Protein AF-A0A925WR78-F1 (afdb_monomer)

Secondary structure (DSSP, 8-state):
--PPPPP----------------------------------------PPPTT-SSPPP---S-GGGTTTT-HHHHHHHHT-BTTB--EEEEEEEESTTTTSTHHHHHHHHHHHH-TTSEEEEEE---TT--HHHHTTTHHHHTTTT--SEEEEE--S-HHHHHHHHHHHHHH---EEEEEPPP-SSPPPSS--TTS-HHHHHHHHIIIIIHHHHHHHHT-EEE-HHHHHHHHHHHHT--GGGGBSSSSSB-HHHHHHHHHHHHTTS---TTS-STTTTTT-----SSSS-SSSEEETTEEE----SS----PPPTTPPP------BTTB-GGGSTTSS----SS--TT---

Foldseek 3Di:
DDDDDDDDAAEDDDDDDDDDDDDDDDDDDDDDDDDDDDDDDPDPPDPDDDPDDPADAFDDDPDLPLAQFQQQVQLVLQVPFDPQHAREFEEEEEEEPQSLDCLLVLLVVVSCVVRVRHNYHYDYQHYYPQALVRSLVQCQFPPLVSQGQEYEDDGHDDLVSVLVSLVCCLVRHLHAYEYEQAADLAPDDPDDDPVDDCVRCVSVCVRPPRSVVSCVVSRHRYQDLHVSRNSSCVVVVHGSCVQADPSGHGDPNVSVSSSSSVSRNSHHDPPDDCVNRPVSDDDFDEDPPGPAWYDDDPDIDGDDDHHYDDDDDRGPDDDDDDQDDDVNHHLVVDDPNDHRHPPDRDPSGDD

Sequence (351 aa):
MSRLPGLFAAAVFGAAAIPLCAVLGPRGEAHAQNQNGSKPEPAPTIILAAPGTTYPEPGPPADPDALGRGVQRTMTLLATSSPKQHNKVRILFYGQSITEQDWSKQVAEDLRRRFPHADLEIENRAIGGFASQLLIRPAEHDLYPFYPDLVIFHVYGADNPYETIIRNIRSRTTSEVLIQKDHATQWPPETVDRTQDRGKWWDDYMNHVFLPATAKKYRCGLDDVRTGWVSYLKTNRYEPKQLLKDGVHLNDHGNFLMARLVSRYLVYRPGLPKTDWQELTRVTDVGKGGKEAAWKGSRLEMPFQGNRVDLILASGTAAKRVQVLIDGRKPGDLEGAYRITRPTPNPWAGP

pLDDT: mean 82.47, std 23.99, range [21.94, 98.88]

Mean predicted aligned error: 10.61 Å

Structure (mmCIF, N/CA/C/O backbone):
data_AF-A0A925WR78-F1
#
_entry.id   AF-A0A925WR78-F1
#
loop_
_atom_site.group_PDB
_atom_site.id
_atom_site.type_symbol
_atom_site.label_atom_id
_atom_site.label_alt_id
_atom_site.label_comp_id
_atom_site.label_asym_id
_atom_site.label_entity_id
_atom_site.label_seq_id
_atom_site.pdbx_PDB_ins_code
_atom_site.Cartn_x
_atom_site.Cartn_y
_atom_site.Cartn_z
_atom_site.occupancy
_atom_site.B_iso_or_equiv
_atom_site.auth_seq_id
_atom_site.auth_comp_id
_atom_site.auth_asym_id
_atom_site.auth_atom_id
_atom_site.pdbx_PDB_model_num
ATOM 1 N N . MET A 1 1 ? 9.123 30.876 22.741 1.00 35.06 1 MET A N 1
ATOM 2 C CA . MET A 1 1 ? 7.781 31.355 22.344 1.00 35.06 1 MET A CA 1
ATOM 3 C C . MET A 1 1 ? 7.484 30.876 20.932 1.00 35.06 1 MET A C 1
ATOM 5 O O . MET A 1 1 ? 8.118 31.360 20.009 1.00 35.06 1 MET A O 1
ATOM 9 N N . SER A 1 2 ? 6.598 29.885 20.807 1.00 26.52 2 SER A N 1
ATOM 10 C CA . SER A 1 2 ? 5.694 29.582 19.674 1.00 26.52 2 SER A CA 1
ATOM 11 C C . SER A 1 2 ? 5.233 28.128 19.842 1.00 26.52 2 SER A C 1
ATOM 13 O O . SER A 1 2 ? 5.943 27.178 19.532 1.00 26.52 2 SER A O 1
ATOM 15 N N . ARG A 1 3 ? 4.065 27.962 20.475 1.00 26.44 3 ARG A N 1
ATOM 16 C CA . ARG A 1 3 ? 3.358 26.681 20.597 1.00 26.44 3 ARG A CA 1
ATOM 17 C C . ARG A 1 3 ? 2.606 26.445 19.284 1.00 26.44 3 ARG A C 1
ATOM 19 O O . ARG A 1 3 ? 1.869 27.331 18.863 1.00 26.44 3 ARG A O 1
ATOM 26 N N . LEU A 1 4 ? 2.773 25.277 18.670 1.00 27.27 4 LEU A N 1
ATOM 27 C CA . LEU A 1 4 ? 1.902 24.796 17.591 1.00 27.27 4 LEU A CA 1
ATOM 28 C C . LEU A 1 4 ? 0.737 23.991 18.205 1.00 27.27 4 LEU A C 1
ATOM 30 O O . LEU A 1 4 ? 0.967 23.265 19.176 1.00 27.27 4 LEU A O 1
ATOM 34 N N . PRO A 1 5 ? -0.503 24.136 17.702 1.00 29.27 5 PRO A N 1
ATOM 35 C CA . PRO A 1 5 ? -1.687 23.516 18.289 1.00 29.27 5 PRO A CA 1
ATOM 36 C C . PRO A 1 5 ? -1.810 22.032 17.907 1.00 29.27 5 PRO A C 1
ATOM 38 O O . PRO A 1 5 ? -1.357 21.601 16.848 1.00 29.27 5 PRO A O 1
ATOM 41 N N . GLY A 1 6 ? -2.402 21.259 18.822 1.00 26.44 6 GLY A N 1
ATOM 42 C CA . GLY A 1 6 ? -2.531 19.804 18.759 1.00 26.44 6 GLY A CA 1
ATOM 43 C C . GLY A 1 6 ? -3.453 19.286 17.653 1.00 26.44 6 GLY A C 1
ATOM 44 O O . GLY A 1 6 ? -4.408 19.945 17.250 1.00 26.44 6 GLY A O 1
ATOM 45 N N . LEU A 1 7 ? -3.141 18.076 17.182 1.00 28.08 7 LEU A N 1
ATOM 46 C CA . LEU A 1 7 ? -3.974 17.286 16.277 1.00 28.08 7 LEU A CA 1
ATOM 47 C C . LEU A 1 7 ? -5.131 16.630 17.052 1.00 28.08 7 LEU A C 1
ATOM 49 O O . LEU A 1 7 ? -4.910 16.046 18.113 1.00 28.08 7 LEU A O 1
ATOM 53 N N . PHE A 1 8 ? -6.339 16.703 16.489 1.00 34.56 8 PHE A N 1
ATOM 54 C CA . PHE A 1 8 ? -7.594 16.201 17.060 1.00 34.56 8 PHE A CA 1
ATOM 55 C C . PHE A 1 8 ? -8.109 14.936 16.350 1.00 34.56 8 PHE A C 1
ATOM 57 O O . PHE A 1 8 ? -7.697 14.605 15.237 1.00 34.56 8 PHE A O 1
ATOM 64 N N . ALA A 1 9 ? -8.986 14.212 17.050 1.00 33.19 9 ALA A N 1
ATOM 65 C CA . ALA A 1 9 ? -9.348 12.820 16.812 1.00 33.19 9 ALA A CA 1
ATOM 66 C C . ALA A 1 9 ? -10.548 12.583 15.866 1.00 33.19 9 ALA A C 1
ATOM 68 O O . ALA A 1 9 ? -11.468 13.391 15.836 1.00 33.19 9 ALA A O 1
ATOM 69 N N . ALA A 1 10 ? -10.601 11.418 15.197 1.00 32.72 10 ALA A N 1
ATOM 70 C CA . ALA A 1 10 ? -11.755 10.906 14.442 1.00 32.72 10 ALA A CA 1
ATOM 71 C C . ALA A 1 10 ? -12.273 9.559 15.015 1.00 32.72 10 ALA A C 1
ATOM 73 O O . ALA A 1 10 ? -11.570 8.857 15.737 1.00 32.72 10 ALA A O 1
ATOM 74 N N . ALA A 1 11 ? -13.523 9.183 14.722 1.00 28.16 11 ALA A N 1
ATOM 75 C CA . ALA A 1 11 ? -14.111 7.876 15.051 1.00 28.16 11 ALA A CA 1
ATOM 76 C C . ALA A 1 11 ? -15.060 7.441 13.917 1.00 28.16 11 ALA A C 1
ATOM 78 O O . ALA A 1 11 ? -15.798 8.268 13.387 1.00 28.16 11 ALA A O 1
ATOM 79 N N . VAL A 1 12 ? -15.045 6.159 13.528 1.00 29.94 12 VAL A N 1
ATOM 80 C CA . VAL A 1 12 ? -15.827 5.611 12.398 1.00 29.94 12 VAL A CA 1
ATOM 81 C C . VAL A 1 12 ? -16.668 4.423 12.874 1.00 29.94 12 VAL A C 1
ATOM 83 O O . VAL A 1 12 ? -16.123 3.490 13.453 1.00 29.94 12 VAL A O 1
ATOM 86 N N . PHE A 1 13 ? -17.969 4.407 12.560 1.00 30.25 13 PHE A N 1
ATOM 87 C CA . PHE A 1 13 ? -18.859 3.250 12.745 1.00 30.25 13 PHE A CA 1
ATOM 88 C C . PHE A 1 13 ? -19.445 2.790 11.404 1.00 30.25 13 PHE A C 1
ATOM 90 O O . PHE A 1 13 ? -19.856 3.612 10.588 1.00 30.25 13 PHE A O 1
ATOM 97 N N . GLY A 1 14 ? -19.522 1.472 11.209 1.00 24.64 14 GLY A N 1
ATOM 98 C CA . GLY A 1 14 ? -20.310 0.819 10.164 1.00 24.64 14 GLY A CA 1
ATOM 99 C C . GLY A 1 14 ? -21.036 -0.375 10.778 1.00 24.64 14 GLY A C 1
ATOM 100 O O . GLY A 1 14 ? -20.393 -1.229 11.384 1.00 24.64 14 GLY A O 1
ATOM 101 N N . ALA A 1 15 ? -22.364 -0.396 10.674 1.00 23.84 15 ALA A N 1
ATOM 102 C CA . ALA A 1 15 ? -23.218 -1.492 11.115 1.00 23.84 15 ALA A CA 1
ATOM 103 C C . ALA A 1 15 ? -23.813 -2.172 9.877 1.00 23.84 15 ALA A C 1
ATOM 105 O O . ALA A 1 15 ? -24.426 -1.497 9.053 1.00 23.84 15 ALA A O 1
ATOM 106 N N . ALA A 1 16 ? -23.661 -3.490 9.767 1.00 25.97 16 ALA A N 1
ATOM 107 C CA . ALA A 1 16 ? -24.397 -4.309 8.813 1.00 25.97 16 ALA A CA 1
ATOM 108 C C . ALA A 1 16 ? -25.060 -5.464 9.573 1.00 25.97 16 ALA A C 1
ATOM 110 O O . ALA A 1 16 ? -24.412 -6.172 10.342 1.00 25.97 16 ALA A O 1
ATOM 111 N N . ALA A 1 17 ? -26.372 -5.594 9.394 1.00 21.94 17 ALA A N 1
ATOM 112 C CA . ALA A 1 17 ? -27.186 -6.680 9.917 1.00 21.94 17 ALA A CA 1
ATOM 113 C C . ALA A 1 17 ? -27.198 -7.844 8.912 1.00 21.94 17 ALA A C 1
ATOM 115 O O . ALA A 1 17 ? -27.314 -7.609 7.712 1.00 21.94 17 ALA A O 1
ATOM 116 N N . ILE A 1 18 ? -27.121 -9.085 9.398 1.00 24.42 18 ILE A N 1
ATOM 117 C CA . ILE A 1 18 ? -27.295 -10.307 8.596 1.00 24.42 18 ILE A CA 1
ATOM 118 C C . ILE A 1 18 ? -28.415 -11.144 9.239 1.00 24.42 18 ILE A C 1
ATOM 120 O O . ILE A 1 18 ? -28.391 -11.320 10.461 1.00 24.42 18 ILE A O 1
ATOM 124 N N . PRO A 1 19 ? -29.395 -11.661 8.470 1.00 25.19 19 PRO A N 1
ATOM 125 C CA . PRO A 1 19 ? -30.422 -12.550 8.993 1.00 25.19 19 PRO A CA 1
ATOM 126 C C . PRO A 1 19 ? -29.907 -13.994 9.100 1.00 25.19 19 PRO A C 1
ATOM 128 O O . PRO A 1 19 ? -29.165 -14.491 8.255 1.00 25.19 19 PRO A O 1
ATOM 131 N N . LEU A 1 20 ? -30.328 -14.659 10.174 1.00 22.61 20 LEU A N 1
ATOM 132 C CA . LEU A 1 20 ? -29.986 -16.028 10.544 1.00 22.61 20 LEU A CA 1
ATOM 133 C C . LEU A 1 20 ? -30.849 -17.026 9.749 1.00 22.61 20 LEU A C 1
ATOM 135 O O . LEU A 1 20 ? -32.074 -16.931 9.789 1.00 22.61 20 LEU A O 1
ATOM 139 N N . CYS A 1 21 ? -30.235 -18.020 9.104 1.00 22.81 21 CYS A N 1
ATOM 140 C CA . CYS A 1 21 ? -30.924 -19.226 8.638 1.00 22.81 21 CYS A CA 1
ATOM 141 C C . CYS A 1 21 ? -30.181 -20.441 9.207 1.00 22.81 21 CYS A C 1
ATOM 143 O O . CYS A 1 21 ? -29.007 -20.654 8.912 1.00 22.81 21 CYS A O 1
ATOM 145 N N . ALA A 1 22 ? -30.845 -21.181 10.094 1.00 23.47 22 ALA A N 1
ATOM 146 C CA . ALA A 1 22 ? -30.300 -22.342 10.787 1.00 23.47 22 ALA A CA 1
ATOM 147 C C . ALA A 1 22 ? -30.681 -23.635 10.055 1.00 23.47 22 ALA A C 1
ATOM 149 O O . ALA A 1 22 ? -31.842 -23.818 9.696 1.00 23.47 22 ALA A O 1
ATOM 150 N N . VAL A 1 23 ? -29.730 -24.563 9.920 1.00 25.48 23 VAL A N 1
ATOM 151 C CA . VAL A 1 23 ? -30.005 -25.979 9.641 1.00 25.48 23 VAL A CA 1
ATOM 152 C C . VAL A 1 23 ? -29.189 -26.822 10.620 1.00 25.48 23 VAL A C 1
ATOM 154 O O . VAL A 1 23 ? -27.973 -26.679 10.727 1.00 25.48 23 VAL A O 1
ATOM 157 N N . LEU A 1 24 ? -29.901 -27.658 11.376 1.00 25.59 24 LEU A N 1
ATOM 158 C CA . LEU A 1 24 ? -29.391 -28.609 12.361 1.00 25.59 24 LEU A CA 1
ATOM 159 C C . LEU A 1 24 ? -29.023 -29.939 11.684 1.00 25.59 24 LEU A C 1
ATOM 161 O O . LEU A 1 24 ? -29.758 -30.418 10.825 1.00 25.59 24 LEU A O 1
ATOM 165 N N . GLY A 1 25 ? -27.942 -30.573 12.143 1.00 23.36 25 GLY A N 1
ATOM 166 C CA . GLY A 1 25 ? -27.572 -31.961 11.839 1.00 23.36 25 GLY A CA 1
ATOM 167 C C . GLY A 1 25 ? -26.571 -32.500 12.879 1.00 23.36 25 GLY A C 1
ATOM 168 O O . GLY A 1 25 ? -25.852 -31.695 13.468 1.00 23.36 25 GLY A O 1
ATOM 169 N N . PRO A 1 26 ? -26.576 -33.809 13.203 1.00 29.06 26 PRO A N 1
ATOM 170 C CA . PRO A 1 26 ? -26.421 -34.269 14.584 1.00 29.06 26 PRO A CA 1
ATOM 171 C C . PRO A 1 26 ? -25.000 -34.662 15.022 1.00 29.06 26 PRO A C 1
ATOM 173 O O . PRO A 1 26 ? -24.078 -34.840 14.231 1.00 29.06 26 PRO A O 1
ATOM 176 N N . ARG A 1 27 ? -24.894 -34.800 16.350 1.00 28.23 27 ARG A N 1
ATOM 177 C CA . ARG A 1 27 ? -23.747 -35.197 17.179 1.00 28.23 27 ARG A CA 1
ATOM 178 C C . ARG A 1 27 ? -23.237 -36.614 16.882 1.00 28.23 27 ARG A C 1
ATOM 180 O O . ARG A 1 27 ? -24.036 -37.526 16.701 1.00 28.23 27 ARG A O 1
ATOM 187 N N . GLY A 1 28 ? -21.922 -36.792 17.009 1.00 27.14 28 GLY A N 1
ATOM 188 C CA . GLY A 1 28 ? -21.257 -38.077 17.237 1.00 27.14 28 GLY A CA 1
ATOM 189 C C . GLY A 1 28 ? -20.131 -37.908 18.264 1.00 27.14 28 GLY A C 1
ATOM 190 O O . GLY A 1 28 ? -19.290 -37.022 18.120 1.00 27.14 28 GLY A O 1
ATOM 191 N N . GLU A 1 29 ? -20.179 -38.706 19.328 1.00 28.02 29 GLU A N 1
ATOM 192 C CA . GLU A 1 29 ? -19.266 -38.735 20.480 1.00 28.02 29 GLU A CA 1
ATOM 193 C C . GLU A 1 29 ? -17.916 -39.401 20.134 1.00 28.02 29 GLU A C 1
ATOM 195 O O . GLU A 1 29 ? -17.858 -40.356 19.369 1.00 28.02 29 GLU A O 1
ATOM 200 N N . ALA A 1 30 ? -16.810 -38.769 20.539 1.00 28.81 30 ALA A N 1
ATOM 201 C CA . ALA A 1 30 ? -15.819 -39.204 21.539 1.00 28.81 30 ALA A CA 1
ATOM 202 C C . ALA A 1 30 ? -14.964 -40.453 21.228 1.00 28.81 30 ALA A C 1
ATOM 204 O O . ALA A 1 30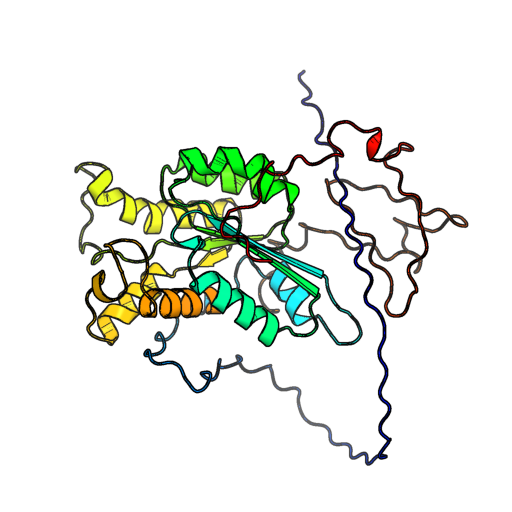 ? -15.456 -41.570 21.198 1.00 28.81 30 ALA A O 1
ATOM 205 N N . HIS A 1 31 ? -13.638 -40.261 21.193 1.00 28.28 31 HIS A N 1
ATOM 206 C CA . HIS A 1 31 ? -12.689 -41.097 21.939 1.00 28.28 31 HIS A CA 1
ATOM 207 C C . HIS A 1 31 ? -11.349 -40.368 22.122 1.00 28.28 31 HIS A C 1
ATOM 209 O O . HIS A 1 31 ? -10.760 -39.847 21.178 1.00 28.28 31 HIS A O 1
ATOM 215 N N . ALA A 1 32 ? -10.893 -40.313 23.372 1.00 30.83 32 ALA A N 1
ATOM 216 C CA . ALA A 1 32 ? -9.611 -39.764 23.786 1.00 30.83 32 ALA A CA 1
ATOM 217 C C . ALA A 1 32 ? -8.506 -40.821 23.681 1.00 30.83 32 ALA A C 1
ATOM 219 O O . ALA A 1 32 ? -8.731 -41.962 24.076 1.00 30.83 32 ALA A O 1
ATOM 220 N N . GLN A 1 33 ? -7.301 -40.413 23.276 1.00 29.64 33 GLN A N 1
ATOM 221 C CA . GLN A 1 33 ? -6.049 -41.034 23.707 1.00 29.64 33 GLN A CA 1
ATOM 222 C C . GLN A 1 33 ? -4.925 -39.989 23.754 1.00 29.64 33 GLN A C 1
ATOM 224 O O . GLN A 1 33 ? -4.838 -39.080 22.934 1.00 29.64 33 GLN A O 1
ATOM 229 N N . ASN A 1 34 ? -4.118 -40.119 24.799 1.00 30.98 34 ASN A N 1
ATOM 230 C CA . ASN A 1 34 ? -3.122 -39.193 25.318 1.00 30.98 34 ASN A CA 1
ATOM 231 C C . ASN A 1 34 ? -1.725 -39.727 24.976 1.00 30.98 34 ASN A C 1
ATOM 233 O O . ASN A 1 34 ? -1.465 -40.862 25.363 1.00 30.98 34 ASN A O 1
ATOM 237 N N . GLN A 1 35 ? -0.838 -38.948 24.338 1.00 31.23 35 GLN A N 1
ATOM 238 C CA . GLN A 1 35 ? 0.619 -39.168 24.397 1.00 31.23 35 GLN A CA 1
ATOM 239 C C . GLN A 1 35 ? 1.411 -37.851 24.298 1.00 31.23 35 GLN A C 1
ATOM 241 O O . GLN A 1 35 ? 1.200 -37.028 23.410 1.00 31.23 35 GLN A O 1
ATOM 246 N N . ASN A 1 36 ? 2.338 -37.698 25.247 1.00 32.78 36 ASN A N 1
ATOM 247 C CA . ASN A 1 36 ? 3.402 -36.698 25.317 1.00 32.78 36 ASN A CA 1
ATOM 248 C C . ASN A 1 36 ? 4.373 -36.816 24.132 1.00 32.78 36 ASN A C 1
ATOM 250 O O . ASN A 1 36 ? 4.819 -37.913 23.810 1.00 32.78 36 ASN A O 1
ATOM 254 N N . GLY A 1 37 ? 4.814 -35.679 23.591 1.00 29.39 37 GLY A N 1
ATOM 255 C CA . GLY A 1 37 ? 5.959 -35.607 22.684 1.00 29.39 37 GLY A CA 1
ATOM 256 C C . GLY A 1 37 ? 6.165 -34.186 22.164 1.00 29.39 37 GLY A C 1
ATOM 257 O O . GLY A 1 37 ? 5.259 -33.622 21.567 1.00 29.39 37 GLY A O 1
ATOM 258 N N . SER A 1 38 ? 7.329 -33.606 22.469 1.00 31.84 38 SER A N 1
ATOM 259 C CA . SER A 1 38 ? 7.945 -32.388 21.906 1.00 31.84 38 SER A CA 1
ATOM 260 C C . SER A 1 38 ? 7.119 -31.558 20.907 1.00 31.84 38 SER A C 1
ATOM 262 O O . SER A 1 38 ? 6.858 -31.995 19.789 1.00 31.84 38 SER A O 1
ATOM 264 N N . LYS A 1 39 ? 6.820 -30.306 21.277 1.00 33.09 39 LYS A N 1
ATOM 265 C CA . LYS A 1 39 ? 6.273 -29.273 20.382 1.00 33.09 39 LYS A CA 1
ATOM 266 C C . LYS A 1 39 ? 7.214 -29.097 19.172 1.00 33.09 39 LYS A C 1
ATOM 268 O O . LYS A 1 39 ? 8.337 -28.640 19.387 1.00 33.09 39 LYS A O 1
ATOM 273 N N . PRO A 1 40 ? 6.808 -29.425 17.935 1.00 34.50 40 PRO A N 1
ATOM 274 C CA . PRO A 1 40 ? 7.597 -29.058 16.774 1.00 34.50 40 PRO A CA 1
ATOM 275 C C . PRO A 1 40 ? 7.448 -27.549 16.555 1.00 34.50 40 PRO A C 1
ATOM 277 O O . PRO A 1 40 ? 6.342 -27.005 16.634 1.00 34.50 40 PRO A O 1
ATOM 280 N N . GLU A 1 41 ? 8.565 -26.862 16.312 1.00 35.41 41 GLU A N 1
ATOM 281 C CA . GLU A 1 41 ? 8.545 -25.536 15.692 1.00 35.41 41 GLU A CA 1
ATOM 282 C C . GLU A 1 41 ? 7.658 -25.590 14.439 1.00 35.41 41 GLU A C 1
ATOM 284 O O . GLU A 1 41 ? 7.736 -26.566 13.685 1.00 35.41 41 GLU A O 1
ATOM 289 N N . PRO A 1 42 ? 6.795 -24.588 14.193 1.00 34.44 42 PRO A N 1
ATOM 290 C CA . PRO A 1 42 ? 6.020 -24.570 12.969 1.00 34.44 42 PRO A CA 1
ATOM 291 C C . PRO A 1 42 ? 6.992 -24.430 11.796 1.00 34.44 42 PRO A C 1
ATOM 293 O O . PRO A 1 42 ? 7.616 -23.385 11.607 1.00 34.44 42 PRO A O 1
ATOM 296 N N . ALA A 1 43 ? 7.122 -25.509 11.023 1.00 31.95 43 ALA A N 1
ATOM 297 C CA . ALA A 1 43 ? 7.807 -25.499 9.744 1.00 31.95 43 ALA A CA 1
ATOM 298 C C . ALA A 1 43 ? 7.258 -24.348 8.881 1.00 31.95 43 ALA A C 1
ATOM 300 O O . ALA A 1 43 ? 6.059 -24.050 8.957 1.00 31.95 43 ALA A O 1
ATOM 301 N N . PRO A 1 44 ? 8.098 -23.691 8.060 1.00 33.00 44 PRO A N 1
ATOM 302 C CA . PRO A 1 44 ? 7.617 -22.669 7.147 1.00 33.00 44 PRO A CA 1
ATOM 303 C C . PRO A 1 44 ? 6.515 -23.276 6.280 1.00 33.00 44 PRO A C 1
ATOM 305 O O . PRO A 1 44 ? 6.725 -24.293 5.620 1.00 33.00 44 PRO A O 1
ATOM 308 N N . THR A 1 45 ? 5.329 -22.668 6.311 1.00 35.25 45 THR A N 1
ATOM 309 C CA . THR A 1 45 ? 4.215 -23.040 5.442 1.00 35.25 45 THR A CA 1
ATOM 310 C C . THR A 1 45 ? 4.679 -22.913 3.995 1.00 35.25 45 THR A C 1
ATOM 312 O O . THR A 1 45 ? 4.729 -21.816 3.439 1.00 35.25 45 THR A O 1
ATOM 315 N N . ILE A 1 46 ? 5.034 -24.040 3.383 1.00 36.78 46 ILE A N 1
ATOM 316 C CA . ILE A 1 46 ? 5.244 -24.133 1.945 1.00 36.78 46 ILE A CA 1
ATOM 317 C C . ILE A 1 46 ? 3.875 -23.888 1.316 1.00 36.78 46 ILE A C 1
ATOM 319 O O . ILE A 1 46 ? 2.929 -24.645 1.536 1.00 36.78 46 ILE A O 1
ATOM 323 N N . ILE A 1 47 ? 3.756 -22.792 0.567 1.00 40.88 47 ILE A N 1
ATOM 324 C CA . ILE A 1 47 ? 2.577 -22.510 -0.249 1.00 40.88 47 ILE A CA 1
ATOM 325 C C . ILE A 1 47 ? 2.540 -23.584 -1.340 1.00 40.88 47 ILE A C 1
ATOM 327 O O . ILE A 1 47 ? 3.201 -23.457 -2.368 1.00 40.88 47 ILE A O 1
ATOM 331 N N . LEU A 1 48 ? 1.795 -24.663 -1.103 1.00 37.19 48 LEU A N 1
ATOM 332 C CA . LEU A 1 48 ? 1.452 -25.623 -2.146 1.00 37.19 48 LEU A CA 1
ATOM 333 C C . LEU A 1 48 ? 0.632 -24.891 -3.216 1.00 37.19 48 LEU A C 1
ATOM 335 O O . LEU A 1 48 ? -0.322 -24.174 -2.900 1.00 37.19 48 LEU A O 1
ATOM 339 N N . ALA A 1 49 ? 1.061 -25.028 -4.473 1.00 40.00 49 ALA A N 1
ATOM 340 C CA . ALA A 1 49 ? 0.402 -24.444 -5.633 1.00 40.00 49 ALA A CA 1
ATOM 341 C C . ALA A 1 49 ? -1.068 -24.885 -5.685 1.00 40.00 49 ALA A C 1
ATOM 343 O O . ALA A 1 49 ? -1.384 -26.057 -5.475 1.00 40.00 49 ALA A O 1
ATOM 344 N N . ALA A 1 50 ? -1.969 -23.940 -5.959 1.00 38.81 50 ALA A N 1
ATOM 345 C CA . ALA A 1 50 ? -3.349 -24.282 -6.263 1.00 38.81 50 ALA A CA 1
ATOM 346 C C . ALA A 1 50 ? -3.380 -25.029 -7.612 1.00 38.81 50 ALA A C 1
ATOM 348 O O . ALA A 1 50 ? -2.716 -24.586 -8.553 1.00 38.81 50 ALA A O 1
ATOM 349 N N . PRO A 1 51 ? -4.113 -26.146 -7.739 1.00 36.78 51 PRO A N 1
ATOM 350 C CA . PRO A 1 51 ? -4.255 -26.824 -9.020 1.00 36.78 51 PRO A CA 1
ATOM 351 C C . PRO A 1 51 ? -5.017 -25.914 -9.996 1.00 36.78 51 PRO A C 1
ATOM 353 O O . PRO A 1 51 ? -6.141 -25.510 -9.709 1.00 36.78 51 PRO A O 1
ATOM 356 N N . GLY A 1 52 ? -4.394 -25.587 -11.136 1.00 51.75 52 GLY A N 1
ATOM 357 C CA . GLY A 1 52 ? -5.036 -24.858 -12.240 1.00 51.75 52 GLY A CA 1
ATOM 358 C C . GLY A 1 52 ? -4.324 -23.603 -12.757 1.00 51.75 52 GLY A C 1
ATOM 359 O O . GLY A 1 52 ? -4.905 -22.899 -13.577 1.00 51.75 52 GLY A O 1
ATOM 360 N N . THR A 1 53 ? -3.101 -23.280 -12.324 1.00 56.69 53 THR A N 1
ATOM 361 C CA . THR A 1 53 ? -2.394 -22.103 -12.858 1.00 56.69 53 THR A CA 1
ATOM 362 C C . THR A 1 53 ? -1.754 -22.411 -14.219 1.00 56.69 53 THR A C 1
ATOM 364 O O . THR A 1 53 ? -0.909 -23.292 -14.345 1.00 56.69 53 THR A O 1
ATOM 367 N N . THR A 1 54 ? -2.146 -21.664 -15.258 1.00 85.56 54 THR A N 1
ATOM 368 C CA . THR A 1 54 ? -1.613 -21.788 -16.634 1.00 85.56 54 THR A CA 1
ATOM 369 C C . THR A 1 54 ? -0.148 -21.334 -16.756 1.00 85.56 54 THR A C 1
ATOM 371 O O . THR A 1 54 ? 0.500 -21.577 -17.771 1.00 85.56 54 THR A O 1
ATOM 374 N N . TYR A 1 55 ? 0.394 -20.672 -15.730 1.00 95.12 55 TYR A N 1
ATOM 375 C CA . TYR A 1 55 ? 1.699 -20.014 -15.763 1.00 95.12 55 TYR A CA 1
ATOM 376 C C . TYR A 1 55 ? 2.687 -20.627 -14.754 1.00 95.12 55 TYR A C 1
ATOM 378 O O . TYR A 1 55 ? 2.273 -20.985 -13.648 1.00 95.12 55 TYR A O 1
ATOM 386 N N . PRO A 1 56 ? 3.995 -20.707 -15.084 1.00 96.12 56 PRO A N 1
ATOM 387 C CA . PRO A 1 56 ? 5.019 -21.180 -14.153 1.00 96.12 56 PRO A CA 1
ATOM 388 C C . PRO A 1 56 ? 5.041 -20.362 -12.862 1.00 96.12 56 PRO A C 1
ATOM 390 O O . PRO A 1 56 ? 4.920 -19.140 -12.906 1.00 96.12 56 PRO A O 1
ATOM 393 N N . GLU A 1 57 ? 5.258 -21.010 -11.724 1.00 96.12 57 GLU A N 1
ATOM 394 C CA . GLU A 1 57 ? 5.438 -20.326 -10.441 1.00 96.12 57 GLU A CA 1
ATOM 395 C C . GLU A 1 57 ? 6.747 -19.518 -10.404 1.00 96.12 57 GLU A C 1
ATOM 397 O O . GLU A 1 57 ? 7.745 -19.934 -11.003 1.00 96.12 57 GLU A O 1
ATOM 402 N N . PRO A 1 58 ? 6.802 -18.379 -9.686 1.00 96.81 58 PRO A N 1
ATOM 403 C CA . PRO A 1 58 ? 8.065 -17.692 -9.492 1.00 96.81 58 PRO A CA 1
ATOM 404 C C . PRO A 1 58 ? 9.016 -18.529 -8.636 1.00 96.81 58 PRO A C 1
ATOM 406 O O . PRO A 1 58 ? 8.590 -19.179 -7.680 1.00 96.81 58 PRO A O 1
ATOM 409 N N . GLY A 1 59 ? 10.317 -18.459 -8.927 1.00 95.12 59 GLY A N 1
ATOM 410 C CA . GLY A 1 59 ? 11.352 -19.067 -8.084 1.00 95.12 59 GLY A CA 1
ATOM 411 C C . GLY A 1 59 ? 11.351 -18.507 -6.651 1.00 95.12 59 GLY A C 1
ATOM 412 O O . GLY A 1 59 ? 10.591 -17.581 -6.355 1.00 95.12 59 GLY A O 1
ATOM 413 N N . PRO A 1 60 ? 12.174 -19.043 -5.736 1.00 95.25 60 PRO A N 1
ATOM 414 C CA . PRO A 1 60 ? 12.256 -18.540 -4.363 1.00 95.25 60 PRO A CA 1
ATOM 415 C C . PRO A 1 60 ? 12.616 -17.039 -4.313 1.00 95.25 60 PRO A C 1
ATOM 417 O O . PRO A 1 60 ? 13.240 -16.525 -5.245 1.00 95.25 60 PRO A O 1
ATOM 420 N N . PRO A 1 61 ? 12.214 -16.311 -3.251 1.00 94.88 61 PRO A N 1
ATOM 421 C CA . PRO A 1 61 ? 12.579 -14.904 -3.084 1.00 94.88 61 PRO A CA 1
ATOM 422 C C . PRO A 1 61 ? 14.102 -14.746 -2.980 1.00 94.88 61 PRO A C 1
ATOM 424 O O . PRO A 1 61 ? 14.772 -15.578 -2.371 1.00 94.88 61 PRO A O 1
ATOM 427 N N . ALA A 1 62 ? 14.636 -13.656 -3.539 1.00 92.50 62 ALA A N 1
ATOM 428 C CA . ALA A 1 62 ? 16.065 -13.346 -3.456 1.00 92.50 62 ALA A CA 1
ATOM 429 C C . ALA A 1 62 ? 16.521 -13.063 -2.013 1.00 92.50 62 ALA A C 1
ATOM 431 O O . ALA A 1 62 ? 17.631 -13.420 -1.637 1.00 92.50 62 ALA A O 1
ATOM 432 N N . ASP A 1 63 ? 15.639 -12.465 -1.209 1.00 95.38 63 ASP A N 1
ATOM 433 C CA . ASP A 1 63 ? 15.831 -12.245 0.223 1.00 95.38 63 ASP A CA 1
ATOM 434 C C . ASP A 1 63 ? 14.630 -12.823 0.998 1.00 95.38 63 ASP A C 1
ATOM 436 O O . ASP A 1 63 ? 13.618 -12.140 1.195 1.00 95.38 63 ASP A O 1
ATOM 440 N N . PRO A 1 64 ? 14.696 -14.101 1.418 1.00 94.88 64 PRO A N 1
ATOM 441 C CA . PRO A 1 64 ? 13.656 -14.713 2.242 1.00 94.88 64 PRO A CA 1
ATOM 442 C C . PRO A 1 64 ? 13.455 -14.004 3.588 1.00 94.88 64 PRO A C 1
ATOM 444 O O . PRO A 1 64 ? 12.352 -14.025 4.142 1.00 94.88 64 PRO A O 1
ATOM 447 N N . ASP A 1 65 ? 14.492 -13.355 4.124 1.00 94.75 65 ASP A N 1
ATOM 448 C CA . ASP A 1 65 ? 14.428 -12.697 5.423 1.00 94.75 65 ASP A CA 1
ATOM 449 C C . ASP A 1 65 ? 13.672 -11.375 5.384 1.00 94.75 65 ASP A C 1
ATOM 451 O O . ASP A 1 65 ? 13.149 -10.963 6.426 1.00 94.75 65 ASP A O 1
ATOM 455 N N . ALA A 1 66 ? 13.547 -10.744 4.217 1.00 94.94 66 ALA A N 1
ATOM 456 C CA . ALA A 1 66 ? 12.707 -9.568 4.016 1.00 94.94 66 ALA A CA 1
ATOM 457 C C . ALA A 1 66 ? 11.201 -9.872 4.105 1.00 94.94 66 ALA A C 1
ATOM 459 O O . ALA A 1 66 ? 10.419 -8.981 4.451 1.00 94.94 66 ALA A O 1
ATOM 460 N N . LEU A 1 67 ? 10.776 -11.114 3.837 1.00 96.88 67 LEU A N 1
ATOM 461 C CA . LEU A 1 67 ? 9.355 -11.463 3.793 1.00 96.88 67 LEU A CA 1
ATOM 462 C C . LEU A 1 67 ? 8.654 -11.167 5.125 1.00 96.88 67 LEU A C 1
ATOM 464 O O . LEU A 1 67 ? 9.148 -11.516 6.202 1.00 96.88 67 LEU A O 1
ATOM 468 N N . GLY A 1 68 ? 7.485 -10.525 5.045 1.00 96.06 68 GLY A N 1
ATOM 469 C CA . GLY A 1 68 ? 6.660 -10.151 6.194 1.00 96.06 68 GLY A CA 1
ATOM 470 C C . GLY A 1 68 ? 7.124 -8.910 6.966 1.00 96.06 68 GLY A C 1
ATOM 471 O O . GLY A 1 68 ? 6.383 -8.430 7.827 1.00 96.06 68 GLY A O 1
ATOM 472 N N . ARG A 1 69 ? 8.312 -8.350 6.715 1.00 96.12 69 ARG A N 1
ATOM 473 C CA . ARG A 1 69 ? 8.774 -7.170 7.468 1.00 96.12 69 ARG A CA 1
ATOM 474 C C . ARG A 1 69 ? 7.879 -5.955 7.202 1.00 96.12 69 ARG A C 1
ATOM 476 O O . ARG A 1 69 ? 7.457 -5.719 6.077 1.00 96.12 69 ARG A O 1
ATOM 483 N N . GLY A 1 70 ? 7.595 -5.188 8.258 1.00 95.69 70 GLY A N 1
ATOM 484 C CA . GLY A 1 70 ? 6.805 -3.951 8.189 1.00 95.69 70 GLY A CA 1
ATOM 485 C C . GLY A 1 70 ? 5.285 -4.122 8.052 1.00 95.69 70 GLY A C 1
ATOM 486 O O . GLY A 1 70 ? 4.594 -3.116 7.927 1.00 95.69 70 GLY A O 1
ATOM 487 N N . VAL A 1 71 ? 4.766 -5.359 8.082 1.00 97.50 71 VAL A N 1
ATOM 488 C CA . VAL A 1 71 ? 3.318 -5.662 7.984 1.00 97.50 71 VAL A CA 1
ATOM 489 C C . VAL A 1 71 ? 2.808 -6.592 9.099 1.00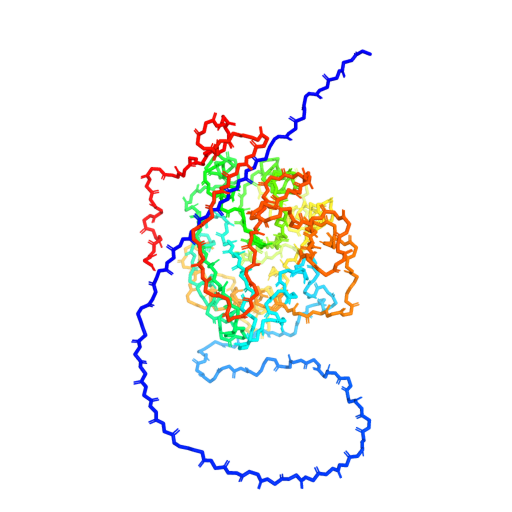 97.50 71 VAL A C 1
ATOM 491 O O . VAL A 1 71 ? 1.745 -7.207 8.998 1.00 97.50 71 VAL A O 1
ATOM 494 N N . GLN A 1 72 ? 3.595 -6.780 10.161 1.00 97.19 72 GLN A N 1
ATOM 495 C CA . GLN A 1 72 ? 3.332 -7.824 11.151 1.00 97.19 72 GLN A CA 1
ATOM 496 C C . GLN A 1 72 ? 2.165 -7.525 12.091 1.00 97.19 72 GLN A C 1
ATOM 498 O O . GLN A 1 72 ? 1.571 -8.485 12.584 1.00 97.19 72 GLN A O 1
ATOM 503 N N . ARG A 1 73 ? 1.769 -6.268 12.321 1.00 96.50 73 ARG A N 1
ATOM 504 C CA . ARG A 1 73 ? 0.544 -5.981 13.088 1.00 96.50 73 ARG A CA 1
ATOM 505 C C . ARG A 1 73 ? -0.667 -6.536 12.351 1.00 96.50 73 ARG A C 1
ATOM 507 O O . ARG A 1 73 ? -1.444 -7.299 12.925 1.00 96.50 73 ARG A O 1
ATOM 514 N N . THR A 1 74 ? -0.785 -6.208 11.071 1.00 97.75 74 THR A N 1
ATOM 515 C CA . THR A 1 74 ? -1.881 -6.657 10.211 1.00 97.75 74 THR A CA 1
ATOM 516 C C . THR A 1 74 ? -1.861 -8.172 10.069 1.00 97.75 74 THR A C 1
ATOM 518 O O . THR A 1 74 ? -2.876 -8.827 10.307 1.00 97.75 74 THR A O 1
ATOM 521 N N . MET A 1 75 ? -0.692 -8.758 9.794 1.00 98.31 75 MET A N 1
ATOM 522 C CA . MET A 1 75 ? -0.577 -10.214 9.695 1.00 98.31 75 MET A CA 1
ATOM 523 C C . MET A 1 75 ? -0.871 -10.924 11.023 1.00 98.31 75 MET A C 1
ATOM 525 O O . MET A 1 75 ? -1.411 -12.027 11.001 1.00 98.31 75 MET A O 1
ATOM 529 N N . THR A 1 76 ? -0.590 -10.299 12.171 1.00 96.62 76 THR A N 1
ATOM 530 C CA . THR A 1 76 ? -0.980 -10.828 13.488 1.00 96.62 76 THR A CA 1
ATOM 531 C C . THR A 1 76 ? -2.498 -10.848 13.641 1.00 96.62 76 THR A C 1
ATOM 533 O O . THR A 1 76 ? -3.042 -11.875 14.042 1.00 96.62 76 THR A O 1
ATOM 536 N N . LEU A 1 77 ? -3.200 -9.758 13.310 1.00 95.94 77 LEU A N 1
ATOM 537 C CA . LEU A 1 77 ? -4.669 -9.708 13.381 1.00 95.94 77 LEU A CA 1
ATOM 538 C C . LEU A 1 77 ? -5.305 -10.799 12.510 1.00 95.94 77 LEU A C 1
ATOM 540 O O . LEU A 1 77 ? -6.194 -11.521 12.968 1.00 95.94 77 LEU A O 1
ATOM 544 N N . LEU A 1 78 ? -4.795 -10.970 11.289 1.00 98.25 78 LEU A N 1
ATOM 545 C CA . LEU A 1 78 ? -5.241 -12.014 10.369 1.00 98.25 78 LEU A CA 1
ATOM 546 C C . LEU A 1 78 ? -4.994 -13.415 10.939 1.00 98.25 78 LEU A C 1
ATOM 548 O O . LEU A 1 78 ? -5.929 -14.201 11.075 1.00 98.25 78 LEU A O 1
ATOM 552 N N . ALA A 1 79 ? -3.753 -13.713 11.330 1.00 97.75 79 ALA A N 1
ATOM 553 C CA . ALA A 1 79 ? -3.349 -15.042 11.786 1.00 97.75 79 ALA A CA 1
ATOM 554 C C . ALA A 1 79 ? -3.953 -15.453 13.137 1.00 97.75 79 ALA A C 1
ATOM 556 O O . ALA A 1 79 ? -4.077 -16.643 13.412 1.00 97.75 79 ALA A O 1
ATOM 557 N N . THR A 1 80 ? -4.322 -14.490 13.984 1.00 96.12 80 THR A N 1
ATOM 558 C CA . THR A 1 80 ? -4.938 -14.755 15.297 1.00 96.12 80 THR A CA 1
ATOM 559 C C . THR A 1 80 ? -6.466 -14.721 15.265 1.00 96.12 80 THR A C 1
ATOM 561 O O . THR A 1 80 ? -7.105 -14.915 16.300 1.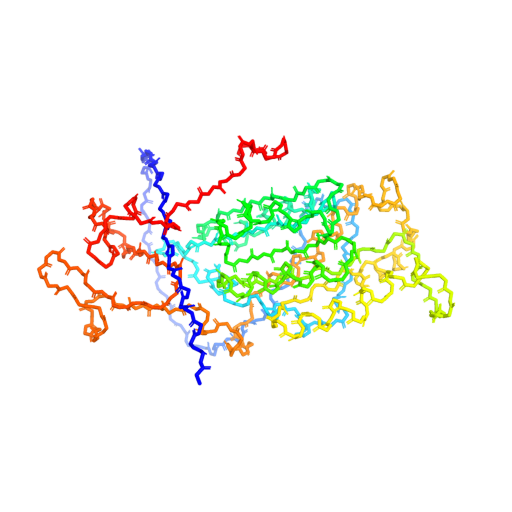00 96.12 80 THR A O 1
ATOM 564 N N . SER A 1 81 ? -7.068 -14.506 14.092 1.00 96.19 81 SER A N 1
ATOM 565 C CA . SER A 1 81 ? -8.512 -14.653 13.925 1.00 96.19 81 SER A CA 1
ATOM 566 C C . SER A 1 81 ? -8.926 -16.123 14.024 1.00 96.19 81 SER A C 1
ATOM 568 O O . SER A 1 81 ? -8.237 -17.022 13.545 1.00 96.19 81 SER A O 1
ATOM 570 N N . SER A 1 82 ? -10.070 -16.384 14.646 1.00 94.88 82 SER A N 1
ATOM 571 C CA . SER A 1 82 ? -10.595 -17.726 14.912 1.00 94.88 82 SER A CA 1
ATOM 572 C C . SER A 1 82 ? -12.128 -17.725 14.872 1.00 94.88 82 SER A C 1
ATOM 574 O O . SER A 1 82 ? -12.728 -16.655 14.954 1.00 94.88 82 SER A O 1
ATOM 576 N N . PRO A 1 83 ? -12.799 -18.893 14.860 1.00 92.94 83 PRO A N 1
ATOM 577 C CA . PRO A 1 83 ? -14.265 -18.955 14.919 1.00 92.94 83 PRO A CA 1
ATOM 578 C C . PRO A 1 83 ? -14.889 -18.258 16.139 1.00 92.94 83 PRO A C 1
ATOM 580 O O . PRO A 1 83 ? -16.084 -17.987 16.160 1.00 92.94 83 PRO A O 1
ATOM 583 N N . LYS A 1 84 ? -14.103 -18.018 17.197 1.00 88.69 84 LYS A N 1
ATOM 584 C CA . LYS A 1 84 ? -14.553 -17.324 18.413 1.00 88.69 84 LYS A CA 1
ATOM 585 C C . LYS A 1 84 ? -14.167 -15.847 18.428 1.00 88.69 84 LYS A C 1
ATOM 587 O O . LYS A 1 84 ? -14.703 -15.101 19.245 1.00 88.69 84 LYS A O 1
ATOM 592 N N . GLN A 1 85 ? -13.242 -15.433 17.567 1.00 88.25 85 GLN A N 1
ATOM 593 C CA . GLN A 1 85 ? -12.688 -14.087 17.528 1.00 88.25 85 GLN A CA 1
ATOM 594 C C . GLN A 1 85 ? -12.404 -13.697 16.080 1.00 88.25 85 GLN A C 1
ATOM 596 O O . GLN A 1 85 ? -11.376 -14.063 15.516 1.00 88.25 85 GLN A O 1
ATOM 601 N N . HIS A 1 86 ? -13.310 -12.921 15.502 1.00 91.19 86 HIS A N 1
ATOM 602 C CA . HIS A 1 86 ? -13.164 -12.382 14.159 1.00 91.19 86 HIS A CA 1
ATOM 603 C C . HIS A 1 86 ? -12.498 -11.010 14.256 1.00 91.19 86 HIS A C 1
ATOM 605 O O . HIS A 1 86 ? -13.177 -10.011 14.495 1.00 91.19 86 HIS A O 1
ATOM 611 N N . ASN A 1 87 ? -11.166 -10.948 14.154 1.00 93.38 87 ASN A N 1
ATOM 612 C CA . ASN A 1 87 ? -10.500 -9.648 14.158 1.00 93.38 87 ASN A CA 1
ATOM 613 C C . ASN A 1 87 ? -10.873 -8.912 12.872 1.00 93.38 87 ASN A C 1
ATOM 615 O O . ASN A 1 87 ? -10.730 -9.462 11.777 1.00 93.38 87 ASN A O 1
ATOM 619 N N . LYS A 1 88 ? -11.327 -7.667 13.013 1.00 94.50 88 LYS A N 1
ATOM 620 C CA . LYS A 1 88 ? -11.572 -6.800 11.868 1.00 94.50 88 LYS A CA 1
ATOM 621 C C . LYS A 1 88 ? -10.251 -6.284 11.314 1.00 94.50 88 LYS A C 1
ATOM 623 O O . LYS A 1 88 ? -9.422 -5.791 12.078 1.00 94.50 88 LYS A O 1
ATOM 628 N N . VAL A 1 89 ? -10.073 -6.386 10.001 1.00 97.06 89 VAL A N 1
ATOM 629 C CA . VAL A 1 89 ? -8.870 -5.926 9.302 1.00 97.06 89 VAL A CA 1
ATOM 630 C C . VAL A 1 89 ? -9.268 -5.202 8.023 1.00 97.06 89 VAL A C 1
ATOM 632 O O . VAL A 1 89 ? -9.961 -5.760 7.170 1.00 97.06 89 VAL A O 1
ATOM 635 N N . ARG A 1 90 ? -8.799 -3.960 7.880 1.00 98.00 90 ARG A N 1
ATOM 636 C CA . ARG A 1 90 ? -8.979 -3.150 6.670 1.00 98.00 90 ARG A CA 1
ATOM 637 C C . ARG A 1 90 ? -7.724 -3.160 5.812 1.00 98.00 90 ARG A C 1
ATOM 639 O O . ARG A 1 90 ? -6.663 -2.751 6.282 1.00 98.00 90 ARG A O 1
ATOM 646 N N . ILE A 1 91 ? -7.838 -3.559 4.551 1.00 98.75 91 ILE A N 1
ATOM 647 C CA . ILE A 1 91 ? -6.715 -3.562 3.604 1.00 98.75 91 ILE A CA 1
ATOM 648 C C . ILE A 1 91 ? -7.079 -2.692 2.409 1.00 98.75 91 ILE A C 1
ATOM 650 O O . ILE A 1 91 ? -8.151 -2.839 1.827 1.00 98.75 91 ILE A O 1
ATOM 654 N N . LEU A 1 92 ? -6.181 -1.783 2.045 1.00 98.75 92 LEU A N 1
ATOM 655 C CA . LEU A 1 92 ? -6.365 -0.888 0.914 1.00 98.75 92 LEU A CA 1
ATOM 656 C C . LEU A 1 92 ? -5.274 -1.115 -0.128 1.00 98.75 92 LEU A C 1
ATOM 658 O O . LEU A 1 92 ? -4.098 -0.871 0.145 1.00 98.75 92 LEU A O 1
ATOM 662 N N . PHE A 1 93 ? -5.667 -1.498 -1.338 1.00 98.81 93 PHE A N 1
ATOM 663 C CA . PHE A 1 93 ? -4.819 -1.331 -2.515 1.00 98.81 93 PHE A CA 1
ATOM 664 C C . PHE A 1 93 ? -4.941 0.117 -2.989 1.00 98.81 93 PHE A C 1
ATOM 666 O O . PHE A 1 93 ? -6.044 0.597 -3.278 1.00 98.81 93 PHE A O 1
ATOM 673 N N . TYR A 1 94 ? -3.819 0.833 -3.029 1.00 98.50 94 TYR A N 1
ATOM 674 C CA . TYR A 1 94 ? -3.801 2.239 -3.423 1.00 98.50 94 TYR A CA 1
ATOM 675 C C . TYR A 1 94 ? -2.642 2.540 -4.365 1.00 98.50 94 TYR A C 1
ATOM 677 O O . TYR A 1 94 ? -1.532 2.034 -4.199 1.00 98.50 94 TYR A O 1
ATOM 685 N N . GLY A 1 95 ? -2.905 3.351 -5.384 1.00 97.69 95 GLY A N 1
ATOM 686 C CA . GLY A 1 95 ? -1.967 3.515 -6.480 1.00 97.69 95 GLY A CA 1
ATOM 687 C C . GLY A 1 95 ? -2.604 4.045 -7.751 1.00 97.69 95 GLY A C 1
ATOM 688 O O . GLY A 1 95 ? -3.595 4.770 -7.704 1.00 97.69 95 GLY A O 1
ATOM 689 N N . GLN A 1 96 ? -2.042 3.642 -8.887 1.00 95.56 96 GLN A N 1
ATOM 690 C CA . GLN A 1 96 ? -2.536 4.002 -10.219 1.00 95.56 96 GLN A CA 1
ATOM 691 C C . GLN A 1 96 ? -2.989 2.783 -11.037 1.00 95.56 96 GLN A C 1
ATOM 693 O O . GLN A 1 96 ? -3.238 1.721 -10.479 1.00 95.56 96 GLN A O 1
ATOM 698 N N . SER A 1 97 ? -3.047 2.908 -12.367 1.00 96.56 97 SER A N 1
ATOM 699 C CA . SER A 1 97 ? -3.560 1.888 -13.297 1.00 96.56 97 SER A CA 1
ATOM 700 C C . SER A 1 97 ? -2.911 0.504 -13.207 1.00 96.56 97 SER A C 1
ATOM 702 O O . SER A 1 97 ? -3.505 -0.466 -13.662 1.00 96.56 97 SER A O 1
ATOM 704 N N . ILE A 1 98 ? -1.697 0.369 -12.661 1.00 98.00 98 ILE A N 1
ATOM 705 C CA . ILE A 1 98 ? -1.120 -0.955 -12.377 1.00 98.00 98 ILE A CA 1
ATOM 706 C C . ILE A 1 98 ? -1.846 -1.596 -11.204 1.00 98.00 98 ILE A C 1
ATOM 708 O O . ILE A 1 98 ? -2.263 -2.741 -11.299 1.00 98.00 98 ILE A O 1
ATOM 712 N N . THR A 1 99 ? -2.058 -0.843 -10.129 1.00 98.12 99 THR A N 1
ATOM 713 C CA . THR A 1 99 ? -2.738 -1.302 -8.918 1.00 98.12 99 THR A CA 1
ATOM 714 C C . THR A 1 99 ? -4.209 -1.621 -9.148 1.00 98.12 99 THR A C 1
ATOM 716 O O . THR A 1 99 ? -4.738 -2.477 -8.456 1.00 98.12 99 THR A O 1
ATOM 719 N N . GLU A 1 100 ? -4.867 -0.996 -10.127 1.00 95.75 100 GLU A N 1
ATOM 720 C CA . GLU A 1 100 ? -6.261 -1.301 -10.503 1.00 95.75 100 GLU A CA 1
ATOM 721 C C . GLU A 1 100 ? -6.459 -2.707 -11.103 1.00 95.75 100 GLU A C 1
ATOM 723 O O . GLU A 1 100 ? -7.595 -3.162 -11.226 1.00 95.75 100 GLU A O 1
ATOM 728 N N . GLN A 1 101 ? -5.384 -3.386 -11.516 1.00 97.38 101 GLN A N 1
ATOM 729 C CA . GLN A 1 101 ? -5.484 -4.628 -12.285 1.00 97.38 101 GLN A CA 1
ATOM 730 C C . GLN A 1 101 ? -5.751 -5.865 -11.419 1.00 97.38 101 GLN A C 1
ATOM 732 O O . GLN A 1 101 ? -5.643 -5.853 -10.192 1.00 97.38 101 GLN A O 1
ATOM 737 N N . ASP A 1 102 ? -6.105 -6.965 -12.085 1.00 97.50 102 ASP A N 1
ATOM 738 C CA . ASP A 1 102 ? -6.648 -8.173 -11.460 1.00 97.50 102 ASP A CA 1
ATOM 739 C C . ASP A 1 102 ? -5.716 -8.851 -10.451 1.00 97.50 102 ASP A C 1
ATOM 741 O O . ASP A 1 102 ? -6.194 -9.599 -9.594 1.00 97.50 102 ASP A O 1
ATOM 745 N N . TRP A 1 103 ? -4.413 -8.561 -10.465 1.00 98.38 103 TRP A N 1
ATOM 746 C CA . TRP A 1 103 ? -3.505 -9.050 -9.429 1.00 98.38 103 TRP A CA 1
ATOM 747 C C . TRP A 1 103 ? -3.960 -8.655 -8.016 1.00 98.38 103 TRP A C 1
ATOM 749 O O . TRP A 1 103 ? -3.824 -9.458 -7.092 1.00 98.38 103 TRP A O 1
ATOM 759 N N . SER A 1 104 ? -4.565 -7.473 -7.826 1.00 98.25 104 SER A N 1
ATOM 760 C CA . SER A 1 104 ? -5.053 -7.056 -6.504 1.00 98.25 104 SER A CA 1
ATOM 761 C C . SER A 1 104 ? -6.205 -7.943 -6.026 1.00 98.25 104 SER A C 1
ATOM 763 O O . SER A 1 104 ? -6.323 -8.233 -4.836 1.00 98.25 104 SER A O 1
ATOM 765 N N . LYS A 1 105 ? -7.051 -8.403 -6.961 1.00 98.06 105 LYS A N 1
ATOM 766 C CA . LYS A 1 105 ? -8.172 -9.309 -6.670 1.00 98.06 105 LYS A CA 1
ATOM 767 C C . LYS A 1 105 ? -7.647 -10.681 -6.262 1.00 98.06 105 LYS A C 1
ATOM 769 O O . LYS A 1 105 ? -8.065 -11.194 -5.230 1.00 98.06 105 LYS A O 1
ATOM 774 N N . GLN A 1 106 ? -6.659 -11.202 -6.990 1.00 98.25 106 GLN A N 1
ATOM 775 C CA . GLN A 1 106 ? -6.005 -12.473 -6.660 1.00 98.25 106 GLN A CA 1
ATOM 776 C C . GLN A 1 106 ? -5.357 -12.439 -5.267 1.00 98.25 106 GLN A C 1
ATOM 778 O O . GLN A 1 106 ? -5.504 -13.381 -4.490 1.00 98.25 106 GLN A O 1
ATOM 783 N N . VAL A 1 107 ? -4.688 -11.337 -4.905 1.00 98.75 107 VAL A N 1
ATOM 784 C CA . VAL A 1 107 ? -4.121 -11.155 -3.555 1.00 98.75 107 VAL A CA 1
ATOM 785 C C . VAL A 1 107 ? -5.229 -11.092 -2.494 1.00 98.75 107 VAL A C 1
ATOM 787 O O . VAL A 1 107 ? -5.111 -11.711 -1.436 1.00 98.75 107 VAL A O 1
ATOM 790 N N . ALA A 1 108 ? -6.325 -10.374 -2.758 1.00 98.69 108 ALA A N 1
ATOM 791 C CA . ALA A 1 108 ? -7.460 -10.293 -1.837 1.00 98.69 108 ALA A CA 1
ATOM 792 C C . ALA A 1 108 ? -8.139 -11.658 -1.622 1.00 98.69 108 ALA A C 1
ATOM 794 O O . ALA A 1 108 ? -8.471 -12.017 -0.491 1.00 98.69 108 ALA A O 1
ATOM 795 N N . GLU A 1 109 ? -8.334 -12.432 -2.688 1.00 98.31 109 GLU A N 1
ATOM 796 C CA . GLU A 1 109 ? -8.873 -13.794 -2.641 1.00 98.31 109 GLU A CA 1
ATOM 797 C C . GLU A 1 109 ? -7.956 -14.739 -1.866 1.00 98.31 109 GLU A C 1
ATOM 799 O O . GLU A 1 109 ? -8.425 -15.486 -1.006 1.00 98.31 109 GLU A O 1
ATOM 804 N N . ASP A 1 110 ? -6.645 -14.666 -2.103 1.00 98.38 110 ASP A N 1
ATOM 805 C CA . ASP A 1 110 ? -5.661 -15.440 -1.355 1.00 98.38 110 ASP A CA 1
ATOM 806 C C . ASP A 1 110 ? -5.710 -15.131 0.150 1.00 98.38 110 ASP A C 1
ATOM 808 O O . ASP A 1 110 ? -5.724 -16.054 0.968 1.00 98.38 110 ASP A O 1
ATOM 812 N N . LEU A 1 111 ? -5.816 -13.855 0.529 1.00 98.62 111 LEU A N 1
ATOM 813 C CA . LEU A 1 111 ? -5.968 -13.448 1.927 1.00 98.62 111 LEU A CA 1
ATOM 814 C C . LEU A 1 111 ? -7.260 -13.989 2.551 1.00 98.62 111 LEU A C 1
ATOM 816 O O . LEU A 1 111 ? -7.206 -14.572 3.635 1.00 98.62 111 LEU A O 1
ATOM 820 N N . ARG A 1 112 ? -8.404 -13.856 1.867 1.00 98.56 112 ARG A N 1
ATOM 821 C CA . ARG A 1 112 ? -9.689 -14.403 2.347 1.00 98.56 112 ARG A CA 1
ATOM 822 C C . ARG A 1 112 ? -9.629 -15.916 2.525 1.00 98.56 112 ARG A C 1
ATOM 824 O O . ARG A 1 112 ? -10.123 -16.442 3.518 1.00 98.56 112 ARG A O 1
ATOM 831 N N . ARG A 1 113 ? -8.980 -16.613 1.593 1.00 98.31 113 ARG A N 1
ATOM 832 C CA . ARG A 1 113 ? -8.801 -18.067 1.634 1.00 98.31 113 ARG A CA 1
ATOM 833 C C . ARG A 1 113 ? -7.881 -18.506 2.775 1.00 98.31 113 ARG A C 1
ATOM 835 O O . ARG A 1 113 ? -8.178 -19.497 3.435 1.00 98.31 113 ARG A O 1
ATOM 842 N N . ARG A 1 114 ? -6.763 -17.807 3.004 1.00 97.88 114 ARG A N 1
ATOM 843 C CA . ARG A 1 114 ? -5.798 -18.141 4.070 1.00 97.88 114 ARG A CA 1
ATOM 844 C C . ARG A 1 114 ? -6.285 -17.763 5.467 1.00 97.88 114 ARG A C 1
ATOM 846 O O . ARG A 1 114 ? -5.892 -18.420 6.427 1.00 97.88 114 ARG A O 1
ATOM 853 N N . PHE A 1 115 ? -7.128 -16.739 5.583 1.00 98.19 115 PHE A N 1
ATOM 854 C CA . PHE A 1 115 ? -7.614 -16.214 6.861 1.00 98.19 115 PHE A CA 1
ATOM 855 C C . PHE A 1 115 ? -9.149 -16.133 6.897 1.00 98.19 115 PHE A C 1
ATOM 857 O O . PHE A 1 115 ? -9.703 -15.048 7.076 1.00 98.19 115 PHE A O 1
ATOM 864 N N . PRO A 1 116 ? -9.862 -17.271 6.782 1.00 97.75 116 PRO A N 1
ATOM 865 C CA . PRO A 1 116 ? -11.323 -17.295 6.640 1.00 97.75 116 PRO A CA 1
ATOM 866 C C . PRO A 1 116 ? -12.078 -16.814 7.888 1.00 97.75 116 PRO A C 1
ATOM 868 O O . PRO A 1 116 ? -13.289 -16.614 7.847 1.00 97.75 116 PRO A O 1
ATOM 871 N N . HIS A 1 117 ? -11.385 -16.667 9.018 1.00 97.50 117 HIS A N 1
ATOM 872 C CA . HIS A 1 117 ? -11.971 -16.193 10.268 1.00 97.50 117 HIS A CA 1
ATOM 873 C C . HIS A 1 117 ? -11.765 -14.696 10.507 1.00 97.50 117 HIS A C 1
ATOM 875 O O . HIS A 1 117 ? -12.375 -14.157 11.424 1.00 97.50 117 HIS A O 1
ATOM 881 N N . ALA A 1 118 ? -10.921 -14.017 9.730 1.00 97.06 118 ALA A N 1
ATOM 882 C CA . ALA A 1 118 ? -10.783 -12.570 9.842 1.00 97.06 118 ALA A CA 1
ATOM 883 C C . ALA A 1 118 ? -11.996 -11.871 9.209 1.00 97.06 118 ALA A C 1
ATOM 885 O O . ALA A 1 118 ? -12.486 -12.297 8.163 1.00 97.06 118 ALA A O 1
ATOM 886 N N . ASP A 1 119 ? -12.465 -10.786 9.826 1.00 95.81 119 ASP A N 1
ATOM 887 C CA . ASP A 1 119 ? -13.464 -9.899 9.223 1.00 95.81 119 ASP A CA 1
ATOM 888 C C . ASP A 1 119 ? -12.737 -8.909 8.296 1.00 95.81 119 ASP A C 1
ATOM 890 O O . ASP A 1 119 ? -12.186 -7.895 8.734 1.00 95.81 119 ASP A O 1
ATOM 894 N N . LEU A 1 120 ? -12.635 -9.289 7.020 1.00 97.56 120 LEU A N 1
ATOM 895 C CA . LEU A 1 120 ? -11.823 -8.619 6.005 1.00 97.56 120 LEU A CA 1
ATOM 896 C C . LEU A 1 120 ? -12.626 -7.576 5.218 1.00 97.56 120 LEU A C 1
ATOM 898 O O . LEU A 1 120 ? -13.464 -7.919 4.384 1.00 97.56 120 LEU A O 1
ATOM 902 N N . GLU A 1 121 ? -12.271 -6.304 5.389 1.00 97.94 121 GLU A N 1
ATOM 903 C CA . GLU A 1 121 ? -12.732 -5.183 4.561 1.00 97.94 121 GLU A CA 1
ATOM 904 C C . GLU A 1 121 ? -11.585 -4.794 3.613 1.00 97.94 121 GLU A C 1
ATOM 906 O O . GLU A 1 121 ? -10.634 -4.116 4.006 1.00 97.94 121 GLU A O 1
ATOM 911 N N . ILE A 1 122 ? -11.629 -5.296 2.375 1.00 98.25 122 ILE A N 1
ATOM 912 C CA . ILE A 1 122 ? -10.568 -5.100 1.376 1.00 98.25 122 ILE A CA 1
ATOM 913 C C . ILE A 1 122 ? -11.107 -4.262 0.225 1.00 98.25 122 ILE A C 1
ATOM 915 O O . ILE A 1 122 ? -12.037 -4.691 -0.455 1.00 98.25 122 ILE A O 1
ATOM 919 N N . GLU A 1 123 ? -10.488 -3.111 -0.023 1.00 97.31 123 GLU A N 1
ATOM 920 C CA . GLU A 1 123 ? -10.858 -2.214 -1.116 1.00 97.31 123 GLU A CA 1
ATOM 921 C C . GLU A 1 123 ? -9.673 -1.930 -2.046 1.00 97.31 123 GLU A C 1
ATOM 923 O O . GLU A 1 123 ? -8.515 -1.893 -1.623 1.00 97.31 123 GLU A O 1
ATOM 928 N N . ASN A 1 124 ? -9.973 -1.673 -3.320 1.00 97.25 124 ASN A N 1
ATOM 929 C CA . ASN A 1 124 ? -9.026 -1.101 -4.269 1.00 97.25 124 ASN A CA 1
ATOM 930 C C . ASN A 1 124 ? -9.507 0.292 -4.684 1.00 97.25 124 ASN A C 1
ATOM 932 O O . ASN A 1 124 ? -10.529 0.436 -5.354 1.00 97.25 124 ASN A O 1
ATOM 936 N N . ARG A 1 125 ? -8.770 1.325 -4.265 1.00 95.94 125 ARG A N 1
ATOM 937 C CA . ARG A 1 125 ? -9.073 2.733 -4.577 1.00 95.94 125 ARG A CA 1
ATOM 938 C C . ARG A 1 125 ? -8.023 3.372 -5.481 1.00 95.94 125 ARG A C 1
ATOM 940 O O . ARG A 1 125 ? -7.944 4.601 -5.527 1.00 95.94 125 ARG A O 1
ATOM 947 N N . ALA A 1 126 ? -7.220 2.567 -6.174 1.00 96.00 126 ALA A N 1
ATOM 948 C CA . ALA A 1 126 ? -6.275 3.063 -7.165 1.00 96.00 126 ALA A CA 1
ATOM 949 C C . ALA A 1 126 ? -6.976 3.866 -8.274 1.00 96.00 126 ALA A C 1
ATOM 951 O O . ALA A 1 126 ? -8.185 3.736 -8.457 1.00 96.00 126 ALA A O 1
ATOM 952 N N . ILE A 1 127 ? -6.236 4.755 -8.943 1.00 94.56 127 ILE A N 1
ATOM 953 C CA . ILE A 1 127 ? -6.788 5.660 -9.959 1.00 94.56 127 ILE A CA 1
ATOM 954 C C . ILE A 1 127 ? -5.897 5.673 -11.204 1.00 94.56 127 ILE A C 1
ATOM 956 O O . ILE A 1 127 ? -4.764 6.168 -11.187 1.00 94.56 127 ILE A O 1
ATOM 960 N N . GLY A 1 128 ? -6.413 5.153 -12.312 1.00 94.44 128 GLY A N 1
ATOM 961 C CA . GLY A 1 128 ? -5.735 5.136 -13.601 1.00 94.44 128 GLY A CA 1
ATOM 962 C C . GLY A 1 128 ? -5.307 6.532 -14.061 1.00 94.44 128 GLY A C 1
ATOM 963 O O . GLY A 1 128 ? -6.055 7.498 -13.950 1.00 94.44 128 GLY A O 1
ATOM 964 N N . GLY A 1 129 ? -4.073 6.652 -14.563 1.00 92.56 129 GLY A N 1
ATOM 965 C CA . GLY A 1 129 ? -3.505 7.926 -15.027 1.00 92.56 129 GLY A CA 1
ATOM 966 C C . GLY A 1 129 ? -3.016 8.877 -13.924 1.00 92.56 129 GLY A C 1
ATOM 967 O O . GLY A 1 129 ? -2.477 9.937 -14.240 1.00 92.56 129 GLY A O 1
ATOM 968 N N . PHE A 1 130 ? -3.150 8.524 -12.640 1.00 96.06 130 PHE A N 1
ATOM 969 C CA . PHE A 1 130 ? -2.730 9.382 -11.529 1.00 96.06 130 PHE A CA 1
ATOM 970 C C . PHE A 1 130 ? -1.354 8.965 -11.008 1.00 96.06 130 PHE A C 1
ATOM 972 O O . PHE A 1 130 ? -1.237 8.221 -10.039 1.00 96.06 130 PHE A O 1
ATOM 979 N N . ALA A 1 131 ? -0.299 9.507 -11.615 1.00 97.12 131 ALA A N 1
ATOM 980 C CA . ALA A 1 131 ? 1.033 9.485 -11.012 1.00 97.12 131 ALA A CA 1
ATOM 981 C C . ALA A 1 131 ? 1.036 10.220 -9.653 1.00 97.12 131 ALA A C 1
ATOM 983 O O . ALA A 1 131 ? 0.129 11.007 -9.364 1.00 97.12 131 ALA A O 1
ATOM 984 N N . SER A 1 132 ? 2.054 10.005 -8.819 1.00 98.25 132 SER A N 1
ATOM 985 C CA . SER A 1 132 ? 2.121 10.486 -7.426 1.00 98.25 132 SER A CA 1
ATOM 986 C C . SER A 1 132 ? 1.767 11.973 -7.247 1.00 98.25 132 SER A C 1
ATOM 988 O O . SER A 1 132 ? 1.028 12.322 -6.325 1.00 98.25 132 SER A O 1
ATOM 990 N N . GLN A 1 133 ? 2.209 12.850 -8.157 1.00 97.81 133 GLN A N 1
ATOM 991 C CA . GLN A 1 133 ? 1.912 14.292 -8.151 1.00 97.81 133 GLN A CA 1
ATOM 992 C C . GLN A 1 133 ? 0.426 14.646 -8.328 1.00 97.81 133 GLN A C 1
ATOM 994 O O . GLN A 1 133 ? 0.004 15.742 -7.952 1.00 97.81 133 GLN A O 1
ATOM 999 N N . LEU A 1 134 ? -0.370 13.731 -8.881 1.00 97.62 134 LEU A N 1
ATOM 1000 C CA . LEU A 1 134 ? -1.824 13.843 -8.972 1.00 97.62 134 LEU A CA 1
ATOM 1001 C C . LEU A 1 134 ? -2.504 13.033 -7.868 1.00 97.62 134 LEU A C 1
ATOM 1003 O O . LEU A 1 134 ? -3.403 13.561 -7.217 1.00 97.62 134 LEU A O 1
ATOM 1007 N N . LEU A 1 135 ? -2.043 11.800 -7.615 1.00 97.25 135 LEU A N 1
ATOM 1008 C CA . LEU A 1 135 ? -2.634 10.854 -6.656 1.00 97.25 135 LEU A CA 1
ATOM 1009 C C . LEU A 1 135 ? -2.669 11.380 -5.214 1.00 97.25 135 LEU A C 1
ATOM 1011 O O . LEU A 1 135 ? -3.552 11.013 -4.437 1.00 97.25 135 LEU A O 1
ATOM 1015 N N . ILE A 1 136 ? -1.742 12.271 -4.860 1.00 97.38 136 ILE A N 1
ATOM 1016 C CA . ILE A 1 136 ? -1.708 12.922 -3.546 1.00 97.38 136 ILE A CA 1
ATOM 1017 C C . ILE A 1 136 ? -2.988 13.709 -3.230 1.00 97.38 136 ILE A C 1
ATOM 1019 O O . ILE A 1 136 ? -3.377 13.789 -2.070 1.00 97.38 136 ILE A O 1
ATOM 1023 N N . ARG A 1 137 ? -3.662 14.272 -4.241 1.00 95.38 137 ARG A N 1
ATOM 1024 C CA . ARG A 1 137 ? -4.861 15.101 -4.048 1.00 95.38 137 ARG A CA 1
ATOM 1025 C C . ARG A 1 137 ? -6.075 14.272 -3.605 1.00 95.38 137 ARG A C 1
ATOM 1027 O O . ARG A 1 137 ? -6.626 14.576 -2.551 1.00 95.38 137 ARG A O 1
ATOM 1034 N N . PRO A 1 138 ? -6.492 13.218 -4.335 1.00 94.75 138 PRO A N 1
ATOM 1035 C CA . PRO A 1 138 ? -7.626 12.397 -3.919 1.00 94.75 138 PRO A CA 1
ATOM 1036 C C . PRO A 1 138 ? -7.328 11.522 -2.687 1.00 94.75 138 PRO A C 1
ATOM 1038 O O . PRO A 1 138 ? -8.264 11.103 -2.011 1.00 94.75 138 PRO A O 1
ATOM 1041 N N . ALA A 1 139 ? -6.055 11.325 -2.305 1.00 95.44 139 ALA A N 1
ATOM 1042 C CA . ALA A 1 139 ? -5.698 10.586 -1.087 1.00 95.44 139 ALA A CA 1
ATOM 1043 C C . ALA A 1 139 ? -6.358 11.150 0.189 1.00 95.44 139 ALA A C 1
ATOM 1045 O O . ALA A 1 139 ? -6.655 10.380 1.107 1.00 95.44 139 ALA A O 1
ATOM 1046 N N . GLU A 1 140 ? -6.653 12.457 0.213 1.00 93.38 140 GLU A N 1
ATOM 1047 C CA . GLU A 1 140 ? -7.399 13.134 1.286 1.00 93.38 140 GLU A CA 1
ATOM 1048 C C . GLU A 1 140 ? -8.820 12.591 1.489 1.00 93.38 140 GLU A C 1
ATOM 1050 O O . GLU A 1 140 ? -9.351 12.649 2.596 1.00 93.38 140 GLU A O 1
ATOM 1055 N N . HIS A 1 141 ? -9.417 12.008 0.451 1.00 91.38 141 HIS A N 1
ATOM 1056 C CA . HIS A 1 141 ? -10.772 11.454 0.474 1.00 91.38 141 HIS A CA 1
ATOM 1057 C C . HIS A 1 141 ? -10.789 9.922 0.480 1.00 91.38 141 HIS A C 1
ATOM 1059 O O . HIS A 1 141 ? -11.752 9.306 0.945 1.00 91.38 141 HIS A O 1
ATOM 1065 N N . ASP A 1 142 ? -9.708 9.306 0.003 1.00 91.88 142 ASP A N 1
ATOM 1066 C CA . ASP A 1 142 ? -9.680 7.876 -0.303 1.00 91.88 142 ASP A CA 1
ATOM 1067 C C . ASP A 1 142 ? -8.920 7.045 0.688 1.00 91.88 142 ASP A C 1
ATOM 1069 O O . ASP A 1 142 ? -9.362 5.955 1.044 1.00 91.88 142 ASP A O 1
ATOM 1073 N N . LEU A 1 143 ? -7.760 7.551 1.084 1.00 94.75 143 LEU A N 1
ATOM 1074 C CA . LEU A 1 143 ? -6.771 6.789 1.813 1.00 94.75 143 LEU A CA 1
ATOM 1075 C C . LEU A 1 143 ? -6.936 7.083 3.298 1.00 94.75 143 LEU A C 1
ATOM 1077 O O . LEU A 1 143 ? -7.293 6.200 4.080 1.00 94.75 143 LEU A O 1
ATOM 1081 N N . TYR A 1 144 ? -6.726 8.341 3.689 1.00 94.06 144 TYR A N 1
ATOM 1082 C CA . TYR A 1 144 ? -6.692 8.712 5.103 1.00 94.06 144 TYR A CA 1
ATOM 1083 C C . TYR A 1 144 ? -8.044 8.484 5.802 1.00 94.06 144 TYR A C 1
ATOM 1085 O O . TYR A 1 144 ? -8.042 7.909 6.892 1.00 94.06 144 TYR A O 1
ATOM 1093 N N . PRO A 1 145 ? -9.206 8.810 5.193 1.00 91.62 145 PRO A N 1
ATOM 1094 C CA . PRO A 1 145 ? -10.502 8.571 5.834 1.00 91.62 145 PRO A CA 1
ATOM 1095 C C . PRO A 1 145 ? -10.988 7.116 5.803 1.00 91.62 145 PRO A C 1
ATOM 1097 O O . PRO A 1 145 ? -11.933 6.770 6.523 1.00 91.62 145 PRO A O 1
ATOM 1100 N N . PHE A 1 146 ? -10.398 6.268 4.953 1.00 93.19 146 PHE A N 1
ATOM 1101 C CA . PHE A 1 146 ? -10.631 4.821 5.002 1.00 93.19 146 PHE A CA 1
ATOM 1102 C C . PHE A 1 146 ? -9.952 4.208 6.230 1.00 93.19 146 PHE A C 1
ATOM 1104 O O . PHE A 1 146 ? -10.524 3.337 6.890 1.00 93.19 146 PHE A O 1
ATOM 1111 N N . TYR A 1 147 ? -8.779 4.746 6.583 1.00 94.12 147 TYR A N 1
ATOM 1112 C CA . TYR A 1 147 ? -8.003 4.365 7.759 1.00 94.12 147 TYR A CA 1
ATOM 1113 C C . TYR A 1 147 ? -7.723 2.850 7.789 1.00 94.12 147 TYR A C 1
ATOM 1115 O O . TYR A 1 147 ? -8.218 2.138 8.673 1.00 94.12 147 TYR A O 1
ATOM 1123 N N . PRO A 1 148 ? -6.992 2.323 6.792 1.00 97.00 148 PRO A N 1
ATOM 1124 C CA . PRO A 1 148 ? -6.720 0.895 6.711 1.00 97.00 148 PRO A CA 1
ATOM 1125 C C . PRO A 1 148 ? -5.783 0.428 7.831 1.00 97.00 148 PRO A C 1
ATOM 1127 O O . PRO A 1 148 ? -5.030 1.215 8.398 1.00 97.00 148 PRO A O 1
ATOM 1130 N N . ASP A 1 149 ? -5.781 -0.866 8.126 1.00 97.69 149 ASP A N 1
ATOM 1131 C CA . ASP A 1 149 ? -4.708 -1.491 8.901 1.00 97.69 149 ASP A CA 1
ATOM 1132 C C . ASP A 1 149 ? -3.450 -1.669 8.038 1.00 97.69 149 ASP A C 1
ATOM 1134 O O . ASP A 1 149 ? -2.341 -1.450 8.526 1.00 97.69 149 ASP A O 1
ATOM 1138 N N . LEU A 1 150 ? -3.633 -1.967 6.745 1.00 98.75 150 LEU A N 1
ATOM 1139 C CA . LEU A 1 150 ? -2.566 -2.118 5.756 1.00 98.75 150 LEU A CA 1
ATOM 1140 C C . LEU A 1 150 ? -2.880 -1.375 4.453 1.00 98.75 150 LEU A C 1
ATOM 1142 O O . LEU A 1 150 ? -3.936 -1.577 3.851 1.00 98.75 150 LEU A O 1
ATOM 1146 N N . VAL A 1 151 ? -1.922 -0.583 3.971 1.00 98.88 151 VAL A N 1
ATOM 1147 C CA . VAL A 1 151 ? -1.903 -0.065 2.596 1.00 98.88 151 VAL A CA 1
ATOM 1148 C C . VAL A 1 151 ? -0.911 -0.878 1.769 1.00 98.88 151 VAL A C 1
ATOM 1150 O O . VAL A 1 151 ? 0.276 -0.902 2.087 1.00 98.88 151 VAL A O 1
ATOM 1153 N N . ILE A 1 152 ? -1.373 -1.501 0.688 1.00 98.88 152 ILE A N 1
ATOM 1154 C CA . ILE A 1 152 ? -0.508 -2.060 -0.358 1.00 98.88 152 ILE A CA 1
ATOM 1155 C C . ILE A 1 152 ? -0.385 -0.979 -1.431 1.00 98.88 152 ILE A C 1
ATOM 1157 O O . ILE A 1 152 ? -1.369 -0.646 -2.099 1.00 98.88 152 ILE A O 1
ATOM 1161 N N . PHE A 1 153 ? 0.795 -0.361 -1.518 1.00 98.88 153 PHE A N 1
ATOM 1162 C CA . PHE A 1 153 ? 0.988 0.908 -2.214 1.00 98.88 153 PHE A CA 1
ATOM 1163 C C . PHE A 1 153 ? 1.962 0.796 -3.384 1.00 98.88 153 PHE A C 1
ATOM 1165 O O . PHE A 1 153 ? 3.110 0.386 -3.207 1.00 98.88 153 PHE A O 1
ATOM 1172 N N . HIS A 1 154 ? 1.513 1.240 -4.557 1.00 98.56 154 HIS A N 1
ATOM 1173 C CA . HIS A 1 154 ? 2.343 1.347 -5.753 1.00 98.56 154 HIS A CA 1
ATOM 1174 C C . HIS A 1 154 ? 1.896 2.522 -6.623 1.00 98.56 154 HIS A C 1
ATOM 1176 O O . HIS A 1 154 ? 0.747 2.578 -7.063 1.00 98.56 154 HIS A O 1
ATOM 1182 N N . VAL A 1 155 ? 2.801 3.446 -6.938 1.00 98.31 155 VAL A N 1
ATOM 1183 C CA . VAL A 1 155 ? 2.521 4.524 -7.892 1.00 98.31 155 VAL A CA 1
ATOM 1184 C C . VAL A 1 155 ? 3.811 5.002 -8.553 1.00 98.31 155 VAL A C 1
ATOM 1186 O O . VAL A 1 155 ? 4.818 5.196 -7.874 1.00 98.31 155 VAL A O 1
ATOM 1189 N N . TYR A 1 156 ? 3.764 5.255 -9.861 1.00 97.69 156 TYR A N 1
ATOM 1190 C CA . TYR A 1 156 ? 4.850 5.942 -10.556 1.00 97.69 156 TYR A CA 1
ATOM 1191 C C . TYR A 1 156 ? 4.760 7.456 -10.331 1.00 97.69 156 TYR A C 1
ATOM 1193 O O . TYR A 1 156 ? 3.739 7.991 -9.898 1.00 97.69 156 TYR A O 1
ATOM 1201 N N . GLY A 1 157 ? 5.811 8.188 -10.691 1.00 96.31 157 GLY A N 1
ATOM 1202 C CA . GLY A 1 157 ? 5.788 9.650 -10.731 1.00 96.31 157 GLY A CA 1
ATOM 1203 C C . GLY A 1 157 ? 6.917 10.282 -9.940 1.00 96.31 157 GLY A C 1
ATOM 1204 O O . GLY A 1 157 ? 7.989 9.699 -9.800 1.00 96.31 157 GLY A O 1
ATOM 1205 N N . ALA A 1 158 ? 6.674 11.502 -9.468 1.00 97.44 158 ALA A N 1
ATOM 1206 C CA . ALA A 1 158 ? 7.642 12.272 -8.704 1.00 97.44 158 ALA A CA 1
ATOM 1207 C C . ALA A 1 158 ? 7.849 11.712 -7.283 1.00 97.44 158 ALA A C 1
ATOM 1209 O O . ALA A 1 158 ? 6.909 11.286 -6.605 1.00 97.44 158 ALA A O 1
ATOM 1210 N N . ASP A 1 159 ? 9.091 11.772 -6.823 1.00 98.00 159 ASP A N 1
ATOM 1211 C CA . ASP A 1 159 ? 9.561 11.351 -5.503 1.00 98.00 159 ASP A CA 1
ATOM 1212 C C . ASP A 1 159 ? 8.956 12.188 -4.367 1.00 98.00 159 ASP A C 1
ATOM 1214 O O . ASP A 1 159 ? 8.468 11.646 -3.375 1.00 98.00 159 ASP A O 1
ATOM 1218 N N . ASN A 1 160 ? 8.898 13.512 -4.515 1.00 98.38 160 ASN A N 1
ATOM 1219 C CA . ASN A 1 160 ? 8.410 14.403 -3.458 1.00 98.38 160 ASN A CA 1
ATOM 1220 C C . ASN A 1 160 ? 6.926 14.190 -3.049 1.00 98.38 160 ASN A C 1
ATOM 1222 O O . ASN A 1 160 ? 6.652 14.089 -1.844 1.00 98.38 160 ASN A O 1
ATOM 1226 N N . PRO A 1 161 ? 5.935 14.087 -3.961 1.00 98.56 161 PRO A N 1
ATOM 1227 C CA . PRO A 1 161 ? 4.568 13.752 -3.586 1.00 98.56 161 PRO A CA 1
ATOM 1228 C C . PRO A 1 161 ? 4.426 12.281 -3.191 1.00 98.56 161 PRO A C 1
ATOM 1230 O O . PRO A 1 161 ? 3.616 12.002 -2.311 1.00 98.56 161 PRO A O 1
ATOM 1233 N N . TYR A 1 162 ? 5.225 11.360 -3.749 1.00 98.75 162 TYR A N 1
ATOM 1234 C CA . TYR A 1 162 ? 5.244 9.964 -3.296 1.00 98.75 162 TYR A CA 1
ATOM 1235 C C . TYR A 1 162 ? 5.589 9.898 -1.806 1.00 98.75 162 TYR A C 1
ATOM 1237 O O . TYR A 1 162 ? 4.824 9.362 -1.003 1.00 98.75 162 TYR A O 1
ATOM 1245 N N . GLU A 1 163 ? 6.714 10.501 -1.412 1.00 98.75 163 GLU A N 1
ATOM 1246 C CA . GLU A 1 163 ? 7.140 10.534 -0.014 1.00 98.75 163 GLU A CA 1
ATOM 1247 C C . GLU A 1 163 ? 6.106 11.246 0.860 1.00 98.75 163 GLU A C 1
ATOM 1249 O O . GLU A 1 163 ? 5.824 10.808 1.974 1.00 98.75 163 GLU A O 1
ATOM 1254 N N . THR A 1 164 ? 5.493 12.320 0.355 1.00 98.81 164 THR A N 1
ATOM 1255 C CA . THR A 1 164 ? 4.450 13.032 1.098 1.00 98.81 164 THR A CA 1
ATOM 1256 C C . THR A 1 164 ? 3.231 12.151 1.363 1.00 98.81 164 THR A C 1
ATOM 1258 O O . THR A 1 164 ? 2.709 12.201 2.477 1.00 98.81 164 THR A O 1
ATOM 1261 N N . ILE A 1 165 ? 2.808 11.314 0.408 1.00 98.75 165 ILE A N 1
ATOM 1262 C CA . ILE A 1 165 ? 1.734 10.338 0.632 1.00 98.75 165 ILE A CA 1
ATOM 1263 C C . ILE A 1 165 ? 2.132 9.391 1.767 1.00 98.75 165 ILE A C 1
ATOM 1265 O O . ILE A 1 165 ? 1.386 9.294 2.740 1.00 98.75 165 ILE A O 1
ATOM 1269 N N . ILE A 1 166 ? 3.317 8.772 1.704 1.00 98.75 166 ILE A N 1
ATOM 1270 C CA . ILE A 1 166 ? 3.803 7.852 2.751 1.00 98.75 166 ILE A CA 1
ATOM 1271 C C . ILE A 1 166 ? 3.868 8.542 4.116 1.00 98.75 166 ILE A C 1
ATOM 1273 O O . ILE A 1 166 ? 3.352 8.025 5.110 1.00 98.75 166 ILE A O 1
ATOM 1277 N N . ARG A 1 167 ? 4.448 9.742 4.169 1.00 98.62 167 ARG A N 1
ATOM 1278 C CA . ARG A 1 167 ? 4.527 10.555 5.384 1.00 98.62 167 ARG A CA 1
ATOM 1279 C C . ARG A 1 167 ? 3.144 10.824 5.968 1.00 98.62 167 ARG A C 1
ATOM 1281 O O . ARG A 1 167 ? 2.981 10.690 7.175 1.00 98.62 167 ARG A O 1
ATOM 1288 N N . ASN A 1 168 ? 2.172 11.196 5.138 1.00 98.38 168 ASN A N 1
ATOM 1289 C CA . ASN A 1 168 ? 0.805 11.470 5.575 1.00 98.38 168 ASN A CA 1
ATOM 1290 C C . ASN A 1 168 ? 0.109 10.210 6.095 1.00 98.38 168 ASN A C 1
ATOM 1292 O O . ASN A 1 168 ? -0.594 10.298 7.096 1.00 98.38 168 ASN A O 1
ATOM 1296 N N . ILE A 1 169 ? 0.329 9.041 5.481 1.00 97.81 169 ILE A N 1
ATOM 1297 C CA . ILE A 1 169 ? -0.179 7.772 6.026 1.00 97.81 169 ILE A CA 1
ATOM 1298 C C . ILE A 1 169 ? 0.355 7.594 7.448 1.00 97.81 169 ILE A C 1
ATOM 1300 O O . ILE A 1 169 ? -0.422 7.438 8.386 1.00 97.81 169 ILE A O 1
ATOM 1304 N N . ARG A 1 170 ? 1.675 7.700 7.633 1.00 95.19 170 ARG A N 1
ATOM 1305 C CA . ARG A 1 170 ? 2.319 7.452 8.932 1.00 95.19 170 ARG A CA 1
ATOM 1306 C C . ARG A 1 170 ? 2.046 8.524 9.984 1.00 95.19 170 ARG A C 1
ATOM 1308 O O . ARG A 1 170 ? 2.141 8.226 11.167 1.00 95.19 170 ARG A O 1
ATOM 1315 N N . SER A 1 171 ? 1.736 9.757 9.585 1.00 94.38 171 SER A N 1
ATOM 1316 C CA . SER A 1 171 ? 1.447 10.846 10.526 1.00 94.38 171 SER A CA 1
ATOM 1317 C C . SER A 1 171 ? -0.032 10.980 10.875 1.00 94.38 171 SER A C 1
ATOM 1319 O O . SER A 1 171 ? -0.354 11.55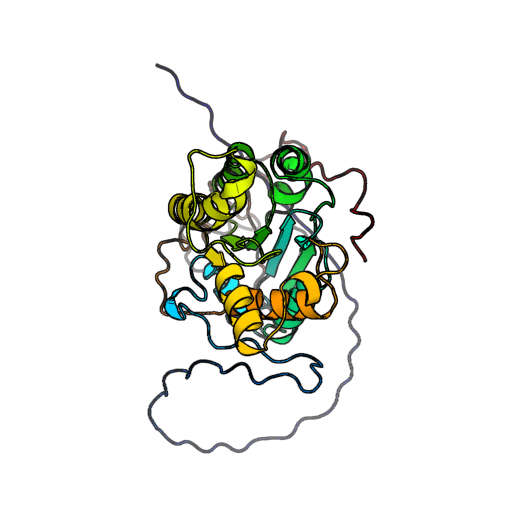6 11.911 1.00 94.38 171 SER A O 1
ATOM 1321 N N . ARG A 1 172 ? -0.932 10.471 10.026 1.00 93.44 172 ARG A N 1
ATOM 1322 C CA . ARG A 1 172 ? -2.385 10.634 10.188 1.00 93.44 172 ARG A CA 1
ATOM 1323 C C . ARG A 1 172 ? -3.108 9.331 10.487 1.00 93.44 172 ARG A C 1
ATOM 1325 O O . ARG A 1 172 ? -4.292 9.371 10.800 1.00 93.44 172 ARG A O 1
ATOM 1332 N N . THR A 1 173 ? -2.445 8.188 10.372 1.00 95.06 173 THR A N 1
ATOM 1333 C CA . THR A 1 173 ? -3.060 6.878 10.594 1.00 95.06 173 THR A CA 1
ATOM 1334 C C . THR A 1 173 ? -2.114 5.949 11.338 1.00 95.06 173 THR A C 1
ATOM 1336 O O . THR A 1 173 ? -0.919 6.214 11.463 1.00 95.06 173 THR A O 1
ATOM 1339 N N . THR A 1 174 ? -2.650 4.819 11.785 1.00 94.50 174 THR A N 1
ATOM 1340 C CA . THR A 1 174 ? -1.873 3.714 12.353 1.00 94.50 174 THR A CA 1
ATOM 1341 C C . THR A 1 174 ? -1.582 2.620 11.321 1.00 94.50 174 THR A C 1
ATOM 1343 O O . THR A 1 174 ? -1.148 1.530 11.693 1.00 94.50 174 THR A O 1
ATOM 1346 N N . SER A 1 175 ? -1.801 2.901 10.029 1.00 96.69 175 SER A N 1
ATOM 1347 C CA . SER A 1 175 ? -1.621 1.931 8.952 1.00 96.69 175 SER A CA 1
ATOM 1348 C C . SER A 1 175 ? -0.163 1.491 8.824 1.00 96.69 175 SER A C 1
ATOM 1350 O O . SER A 1 175 ? 0.772 2.306 8.813 1.00 96.69 175 SER A O 1
ATOM 1352 N N . GLU A 1 176 ? 0.027 0.188 8.657 1.00 97.88 176 GLU A N 1
ATOM 1353 C CA . GLU A 1 176 ? 1.223 -0.358 8.028 1.00 97.88 176 GLU A CA 1
ATOM 1354 C C . GLU A 1 176 ? 1.168 -0.092 6.518 1.00 97.88 176 GLU A C 1
ATOM 1356 O O . GLU A 1 176 ? 0.094 0.068 5.932 1.00 97.88 176 GLU A O 1
ATOM 1361 N N . VAL A 1 177 ? 2.333 -0.020 5.878 1.00 98.62 177 VAL A N 1
ATOM 1362 C CA . VAL A 1 177 ? 2.428 0.192 4.430 1.00 98.62 177 VAL A CA 1
ATOM 1363 C C . VAL A 1 177 ? 3.378 -0.839 3.854 1.00 98.62 177 VAL A C 1
ATOM 1365 O O . VAL A 1 177 ? 4.516 -0.939 4.310 1.00 98.62 177 VAL A O 1
ATOM 1368 N N . LEU A 1 178 ? 2.921 -1.570 2.844 1.00 98.88 178 LEU A N 1
ATOM 1369 C CA . LEU A 1 178 ? 3.762 -2.365 1.963 1.00 98.88 178 LEU A CA 1
ATOM 1370 C C . LEU A 1 178 ? 4.022 -1.539 0.702 1.00 98.88 178 LEU A C 1
ATOM 1372 O O . LEU A 1 178 ? 3.129 -1.373 -0.129 1.00 98.88 178 LEU A O 1
ATOM 1376 N N . ILE A 1 179 ? 5.226 -0.978 0.594 1.00 98.88 179 ILE A N 1
ATOM 1377 C CA . ILE A 1 179 ? 5.680 -0.281 -0.610 1.00 98.88 179 ILE A CA 1
ATOM 1378 C C . ILE A 1 179 ? 6.089 -1.333 -1.634 1.00 98.88 179 ILE A C 1
ATOM 1380 O O . ILE A 1 179 ? 6.980 -2.133 -1.362 1.00 98.88 179 ILE A O 1
ATOM 1384 N N . GLN A 1 180 ? 5.469 -1.307 -2.805 1.00 98.62 180 GLN A N 1
ATOM 1385 C CA . GLN A 1 180 ? 5.841 -2.160 -3.923 1.00 98.62 180 GLN A CA 1
ATOM 1386 C C . GLN A 1 180 ? 6.868 -1.446 -4.803 1.00 98.62 180 GLN A C 1
ATOM 1388 O O . GLN A 1 180 ? 6.681 -0.281 -5.157 1.00 98.62 180 GLN A O 1
ATOM 1393 N N . LYS A 1 181 ? 7.937 -2.149 -5.179 1.00 98.44 181 LYS A N 1
ATOM 1394 C CA . LYS A 1 181 ? 8.794 -1.729 -6.294 1.00 98.44 181 LYS A CA 1
ATOM 1395 C C . LYS A 1 181 ? 8.045 -1.820 -7.631 1.00 98.44 181 LYS A C 1
ATOM 1397 O O . LYS A 1 181 ? 7.003 -2.469 -7.739 1.00 98.44 181 LYS A O 1
ATOM 1402 N N . ASP A 1 182 ? 8.595 -1.192 -8.656 1.00 97.75 182 ASP A N 1
ATOM 1403 C CA . ASP A 1 182 ? 8.036 -1.237 -10.001 1.00 97.75 182 ASP A CA 1
ATOM 1404 C C . ASP A 1 182 ? 8.324 -2.598 -10.651 1.00 97.75 182 ASP A C 1
ATOM 1406 O O . ASP A 1 182 ? 9.412 -3.165 -10.492 1.00 97.75 182 ASP A O 1
ATOM 1410 N N . HIS A 1 183 ? 7.388 -3.127 -11.441 1.00 97.50 183 HIS A N 1
ATOM 1411 C CA . HIS A 1 183 ? 7.689 -4.268 -12.310 1.00 97.50 183 HIS A CA 1
ATOM 1412 C C . HIS A 1 183 ? 8.593 -3.850 -13.474 1.00 97.50 183 HIS A C 1
ATOM 1414 O O . HIS A 1 183 ? 8.621 -2.693 -13.895 1.00 97.50 183 HIS A O 1
ATOM 1420 N N . ALA A 1 184 ? 9.337 -4.812 -14.022 1.00 96.19 184 ALA A N 1
ATOM 1421 C CA . ALA A 1 184 ? 10.223 -4.551 -15.149 1.00 96.19 184 ALA A CA 1
ATOM 1422 C C . ALA A 1 184 ? 9.424 -4.486 -16.461 1.00 96.19 184 ALA A C 1
ATOM 1424 O O . ALA A 1 184 ? 8.920 -5.504 -16.941 1.00 96.19 184 ALA A O 1
ATOM 1425 N N . THR A 1 185 ? 9.340 -3.294 -17.056 1.00 95.44 185 THR A N 1
ATOM 1426 C CA . THR A 1 185 ? 8.781 -3.083 -18.406 1.00 95.44 185 THR A CA 1
ATOM 1427 C C . THR A 1 185 ? 9.808 -3.322 -19.516 1.00 95.44 185 THR A C 1
ATOM 1429 O O . THR A 1 185 ? 9.455 -3.611 -20.658 1.00 95.44 185 THR A O 1
ATOM 1432 N N . GLN A 1 186 ? 11.088 -3.250 -19.158 1.00 94.75 186 GLN A N 1
ATOM 1433 C CA . GLN A 1 186 ? 12.260 -3.481 -19.995 1.00 94.75 186 GLN A CA 1
ATOM 1434 C C . GLN A 1 186 ? 13.342 -4.191 -19.172 1.00 94.75 186 GLN A C 1
ATOM 1436 O O . GLN A 1 186 ? 13.255 -4.250 -17.942 1.00 94.75 186 GLN A O 1
ATOM 1441 N N . TRP A 1 187 ? 14.370 -4.725 -19.834 1.00 95.56 187 TRP A N 1
ATOM 1442 C CA . TRP A 1 187 ? 15.522 -5.272 -19.123 1.00 95.56 187 TRP A CA 1
ATOM 1443 C C . TRP A 1 187 ? 16.216 -4.158 -18.326 1.00 95.56 187 TRP A C 1
ATOM 1445 O O . TRP A 1 187 ? 16.489 -3.100 -18.898 1.00 95.56 187 TRP A O 1
ATOM 1455 N N . PRO A 1 188 ? 16.500 -4.360 -17.024 1.00 90.88 188 PRO A N 1
ATOM 1456 C CA . PRO A 1 188 ? 17.298 -3.406 -16.269 1.00 90.88 188 PRO A CA 1
ATOM 1457 C C . PRO A 1 188 ? 18.663 -3.222 -16.945 1.00 90.88 188 PRO A C 1
ATOM 1459 O O . PRO A 1 188 ? 19.258 -4.222 -17.360 1.00 90.88 188 PRO A O 1
ATOM 1462 N N . PRO A 1 189 ? 19.165 -1.983 -17.063 1.00 88.31 189 PRO A N 1
ATOM 1463 C CA . PRO A 1 189 ? 20.468 -1.746 -17.663 1.00 88.31 189 PRO A CA 1
ATOM 1464 C C . PRO A 1 189 ? 21.578 -2.349 -16.792 1.00 88.31 189 PRO A C 1
ATOM 1466 O O . PRO A 1 189 ? 21.478 -2.359 -15.566 1.00 88.31 189 PRO A O 1
ATOM 1469 N N . GLU A 1 190 ? 22.657 -2.824 -17.419 1.00 86.12 190 GLU A N 1
ATOM 1470 C CA . GLU A 1 190 ? 23.842 -3.308 -16.691 1.00 86.12 190 GLU A CA 1
ATOM 1471 C C . GLU A 1 190 ? 24.562 -2.171 -15.956 1.00 86.12 190 GLU A C 1
ATOM 1473 O O . GLU A 1 190 ? 25.109 -2.366 -14.872 1.00 86.12 190 GLU A O 1
ATOM 1478 N N . THR A 1 191 ? 24.545 -0.971 -16.543 1.00 87.81 191 THR A N 1
ATOM 1479 C CA . THR A 1 191 ? 25.160 0.236 -15.992 1.00 87.81 191 THR A CA 1
ATOM 1480 C C . THR A 1 191 ? 24.206 1.422 -16.095 1.00 87.81 191 THR A C 1
ATOM 1482 O O . THR A 1 191 ? 23.504 1.605 -17.089 1.00 87.81 191 THR A O 1
ATOM 1485 N N . VAL A 1 192 ? 24.172 2.239 -15.041 1.00 90.44 192 VAL A N 1
ATOM 1486 C CA . VAL A 1 192 ? 23.290 3.407 -14.947 1.00 90.44 192 VAL A CA 1
ATOM 1487 C C . VAL A 1 192 ? 24.131 4.669 -15.035 1.00 90.44 192 VAL A C 1
ATOM 1489 O O . VAL A 1 192 ? 24.886 4.996 -14.120 1.00 90.44 192 VAL A O 1
ATOM 1492 N N . ASP A 1 193 ? 23.971 5.397 -16.133 1.00 89.12 193 ASP A N 1
ATOM 1493 C CA . ASP A 1 193 ? 24.636 6.675 -16.349 1.00 89.12 193 ASP A CA 1
ATOM 1494 C C . ASP A 1 193 ? 23.740 7.836 -15.897 1.00 89.12 193 ASP A C 1
ATOM 1496 O O . ASP A 1 193 ? 22.807 8.256 -16.586 1.00 89.12 193 ASP A O 1
ATOM 1500 N N . ARG A 1 194 ? 24.044 8.368 -14.709 1.00 89.31 194 ARG A N 1
ATOM 1501 C CA . ARG A 1 194 ? 23.305 9.486 -14.100 1.00 89.31 194 ARG A CA 1
ATOM 1502 C C . ARG A 1 194 ? 23.635 10.849 -14.708 1.00 89.31 194 ARG A C 1
ATOM 1504 O O . ARG A 1 194 ? 23.024 11.837 -14.306 1.00 89.31 194 ARG A O 1
ATOM 1511 N N . THR A 1 195 ? 24.581 10.918 -15.646 1.00 89.88 195 THR A N 1
ATOM 1512 C CA . THR A 1 195 ? 24.874 12.150 -16.395 1.00 89.88 195 THR A CA 1
ATOM 1513 C C . THR A 1 195 ? 23.892 12.371 -17.545 1.00 89.88 195 THR A C 1
ATOM 1515 O O . THR A 1 195 ? 23.767 13.489 -18.039 1.00 89.88 195 THR A O 1
ATOM 1518 N N . GLN A 1 196 ? 23.154 11.329 -17.943 1.00 88.62 196 GLN A N 1
ATOM 1519 C CA . GLN A 1 196 ? 22.116 11.425 -18.965 1.00 88.62 196 GLN A CA 1
ATOM 1520 C C . GLN A 1 196 ? 20.813 12.020 -18.420 1.00 88.62 196 GLN A C 1
ATOM 1522 O O . GLN A 1 196 ? 20.623 12.193 -17.212 1.00 88.62 196 GLN A O 1
ATOM 1527 N N . ASP A 1 197 ? 19.880 12.273 -19.342 1.00 88.88 197 ASP A N 1
ATOM 1528 C CA . ASP A 1 197 ? 18.527 12.723 -19.033 1.00 88.88 197 ASP A CA 1
ATOM 1529 C C . ASP A 1 197 ? 17.885 11.877 -17.934 1.00 88.88 197 ASP A C 1
ATOM 1531 O O . ASP A 1 197 ? 17.865 10.644 -18.005 1.00 88.88 197 ASP A O 1
ATOM 1535 N N . ARG A 1 198 ? 17.285 12.555 -16.947 1.00 87.06 198 ARG A N 1
ATOM 1536 C CA . ARG A 1 198 ? 16.669 11.930 -15.764 1.00 87.06 198 ARG A CA 1
ATOM 1537 C C . ARG A 1 198 ? 15.749 10.768 -16.113 1.00 87.06 198 ARG A C 1
ATOM 1539 O O . ARG A 1 198 ? 15.775 9.753 -15.429 1.00 87.06 198 ARG A O 1
ATOM 1546 N N . GLY A 1 199 ? 14.978 10.886 -17.195 1.00 86.31 199 GLY A N 1
ATOM 1547 C CA . GLY A 1 199 ? 14.063 9.837 -17.649 1.00 86.31 199 GLY A CA 1
ATOM 1548 C C . GLY A 1 199 ? 14.737 8.489 -17.934 1.00 86.31 199 GLY A C 1
ATOM 1549 O O . GLY A 1 199 ? 14.094 7.458 -17.767 1.00 86.31 199 GLY A O 1
ATOM 1550 N N . LYS A 1 200 ? 16.026 8.470 -18.297 1.00 86.31 200 LYS A N 1
ATOM 1551 C CA . LYS A 1 200 ? 16.763 7.239 -18.625 1.00 86.31 200 LYS A CA 1
ATOM 1552 C C . LYS A 1 200 ? 17.223 6.447 -17.403 1.00 86.31 200 LYS A C 1
ATOM 1554 O O . LYS A 1 200 ? 17.442 5.247 -17.512 1.00 86.31 200 LYS A O 1
ATOM 1559 N N . TRP A 1 201 ? 17.357 7.100 -16.250 1.00 91.81 201 TRP A N 1
ATOM 1560 C CA . TRP A 1 201 ? 17.783 6.464 -14.999 1.00 91.81 201 TRP A CA 1
ATOM 1561 C C . TRP A 1 201 ? 16.739 6.565 -13.879 1.00 91.81 201 TRP A C 1
ATOM 1563 O O . TRP A 1 201 ? 16.967 6.065 -12.780 1.00 91.81 201 TRP A O 1
ATOM 1573 N N . TRP A 1 202 ? 15.584 7.187 -14.139 1.00 94.75 202 TRP A N 1
ATOM 1574 C CA . TRP A 1 202 ? 14.545 7.420 -13.133 1.00 94.75 202 TRP A CA 1
ATOM 1575 C C . TRP A 1 202 ? 14.023 6.127 -12.502 1.00 94.75 202 TRP A C 1
ATOM 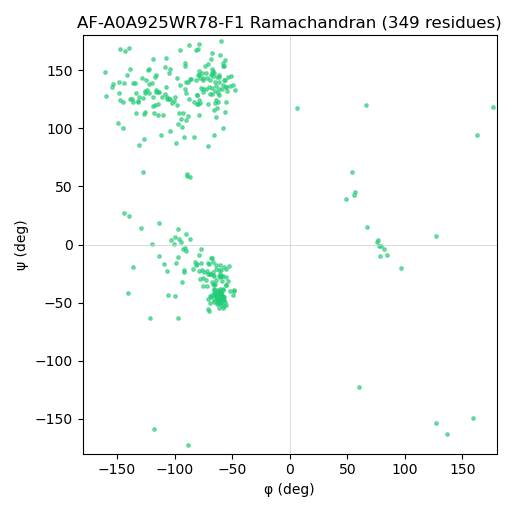1577 O O . TRP A 1 202 ? 13.936 6.036 -11.282 1.00 94.75 202 TRP A O 1
ATOM 1587 N N . ASP A 1 203 ? 13.730 5.126 -13.332 1.00 92.44 203 ASP A N 1
ATOM 1588 C CA . ASP A 1 203 ? 13.268 3.803 -12.900 1.00 92.44 203 ASP A CA 1
ATOM 1589 C C . ASP A 1 203 ? 14.294 3.116 -11.980 1.00 92.44 203 ASP A C 1
ATOM 1591 O O . ASP A 1 203 ? 13.937 2.611 -10.916 1.00 92.44 203 ASP A O 1
ATOM 1595 N N . ASP A 1 204 ? 15.588 3.182 -12.314 1.00 94.06 204 ASP A N 1
ATOM 1596 C CA . ASP A 1 204 ? 16.653 2.669 -11.444 1.00 94.06 204 ASP A CA 1
ATOM 1597 C C . ASP A 1 204 ? 16.696 3.410 -10.100 1.00 94.06 204 ASP A C 1
ATOM 1599 O O . ASP A 1 204 ? 16.660 2.795 -9.031 1.00 94.06 204 ASP A O 1
ATOM 1603 N N . TYR A 1 205 ? 16.703 4.744 -10.144 1.00 95.94 205 TYR A N 1
ATOM 1604 C CA . TYR A 1 205 ? 16.731 5.572 -8.943 1.00 95.94 205 TYR A CA 1
ATOM 1605 C C . TYR A 1 205 ? 15.548 5.279 -8.015 1.00 95.94 205 TYR A C 1
ATOM 1607 O O . TYR A 1 205 ? 15.750 5.111 -6.808 1.00 95.94 205 TYR A O 1
ATOM 1615 N N . MET A 1 206 ? 14.333 5.177 -8.557 1.00 97.44 206 MET A N 1
ATOM 1616 C CA . MET A 1 206 ? 13.144 4.865 -7.766 1.00 97.44 206 MET A CA 1
ATOM 1617 C C . MET A 1 206 ? 13.294 3.510 -7.071 1.00 97.44 206 MET A C 1
ATOM 1619 O O . MET A 1 206 ? 13.162 3.424 -5.849 1.00 97.44 206 MET A O 1
ATOM 1623 N N . ASN A 1 207 ? 13.665 2.467 -7.811 1.00 97.19 207 ASN A N 1
ATOM 1624 C CA . ASN A 1 207 ? 13.672 1.092 -7.310 1.00 97.19 207 ASN A CA 1
ATOM 1625 C C . ASN A 1 207 ? 14.863 0.741 -6.407 1.00 97.19 207 ASN A C 1
ATOM 1627 O O . ASN A 1 207 ? 14.726 -0.103 -5.512 1.00 97.19 207 ASN A O 1
ATOM 1631 N N . HIS A 1 208 ? 16.018 1.373 -6.617 1.00 96.12 208 HIS A N 1
ATOM 1632 C CA . HIS A 1 208 ? 17.266 1.023 -5.931 1.00 96.12 208 HIS A CA 1
ATOM 1633 C C . HIS A 1 208 ? 17.727 2.067 -4.912 1.00 96.12 208 HIS A C 1
ATOM 1635 O O . HIS A 1 208 ? 18.535 1.741 -4.042 1.00 96.12 208 HIS A O 1
ATOM 1641 N N . VAL A 1 209 ? 17.200 3.295 -4.962 1.00 97.06 209 VAL A N 1
ATOM 1642 C CA . VAL A 1 209 ? 17.573 4.365 -4.026 1.00 97.06 209 VAL A CA 1
ATOM 1643 C C . VAL A 1 209 ? 16.365 4.876 -3.256 1.00 97.06 209 VAL A C 1
ATOM 1645 O O . VAL A 1 209 ? 16.322 4.743 -2.033 1.00 97.06 209 VAL A O 1
ATOM 1648 N N . PHE A 1 210 ? 15.387 5.453 -3.948 1.00 98.62 210 PHE A N 1
ATOM 1649 C CA . PHE A 1 210 ? 14.313 6.197 -3.300 1.00 98.62 210 PHE A CA 1
ATOM 1650 C C . PHE A 1 210 ? 13.360 5.286 -2.521 1.00 98.62 210 PHE A C 1
ATOM 1652 O O . PHE A 1 210 ? 13.245 5.447 -1.309 1.00 98.62 210 PHE A O 1
ATOM 1659 N N . LEU A 1 211 ? 12.740 4.285 -3.156 1.00 98.69 211 LEU A N 1
ATOM 1660 C CA . LEU A 1 211 ? 11.770 3.406 -2.490 1.00 98.69 211 LEU A CA 1
ATOM 1661 C C . LEU A 1 211 ? 12.378 2.653 -1.291 1.00 98.69 211 LEU A C 1
ATOM 1663 O O . LEU A 1 211 ? 11.759 2.676 -0.222 1.00 98.69 211 LEU A O 1
ATOM 1667 N N . PRO A 1 212 ? 13.593 2.063 -1.379 1.00 98.62 212 PRO A N 1
ATOM 1668 C CA . PRO A 1 212 ? 14.242 1.468 -0.211 1.00 98.62 212 PRO A CA 1
ATOM 1669 C C . PRO A 1 212 ? 14.520 2.476 0.912 1.00 98.62 212 PRO A C 1
ATOM 1671 O O . PRO A 1 212 ? 14.276 2.178 2.086 1.00 98.62 212 PRO A O 1
ATOM 1674 N N . ALA A 1 213 ? 14.997 3.680 0.576 1.00 98.75 213 ALA A N 1
ATOM 1675 C CA . ALA A 1 213 ? 15.267 4.720 1.566 1.00 98.75 213 ALA A CA 1
ATOM 1676 C C . ALA A 1 213 ? 13.981 5.211 2.245 1.00 98.75 213 ALA A C 1
ATOM 1678 O O . ALA A 1 213 ? 13.953 5.358 3.469 1.00 98.75 213 ALA A O 1
ATOM 1679 N N . THR A 1 214 ? 12.903 5.407 1.484 1.00 98.81 214 THR A N 1
ATOM 1680 C CA . THR A 1 214 ? 11.584 5.791 1.996 1.00 98.81 214 THR A CA 1
ATOM 1681 C C . THR A 1 214 ? 11.012 4.704 2.900 1.00 98.81 214 THR A C 1
ATOM 1683 O O . THR A 1 214 ? 10.590 5.012 4.016 1.00 98.81 214 THR A O 1
ATOM 1686 N N . ALA A 1 215 ? 11.057 3.434 2.483 1.00 98.25 215 ALA A N 1
ATOM 1687 C CA . ALA A 1 215 ? 10.582 2.322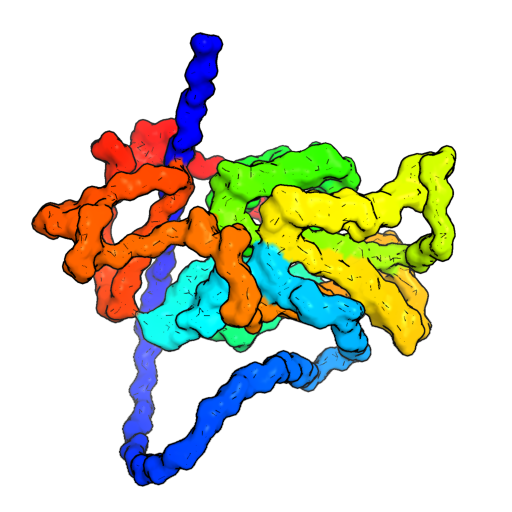 3.303 1.00 98.25 215 ALA A CA 1
ATOM 1688 C C . ALA A 1 215 ? 11.324 2.260 4.644 1.00 98.25 215 ALA A C 1
ATOM 1690 O O . ALA A 1 215 ? 10.694 2.195 5.700 1.00 98.25 215 ALA A O 1
ATOM 1691 N N . LYS A 1 216 ? 12.655 2.404 4.628 1.00 97.25 216 LYS A N 1
ATOM 1692 C CA . LYS A 1 216 ? 13.465 2.466 5.851 1.00 97.25 216 LYS A CA 1
ATOM 1693 C C . LYS A 1 216 ? 13.110 3.675 6.722 1.00 97.25 216 LYS A C 1
ATOM 1695 O O . LYS A 1 216 ? 12.899 3.519 7.923 1.00 97.25 216 LYS A O 1
ATOM 1700 N N . LYS A 1 217 ? 13.027 4.872 6.132 1.00 97.62 217 LYS A N 1
ATOM 1701 C CA . LYS A 1 217 ? 12.738 6.133 6.839 1.00 97.62 217 LYS A CA 1
ATOM 1702 C C . LYS A 1 217 ? 11.403 6.088 7.582 1.00 97.62 217 LYS A C 1
ATOM 1704 O O . LYS A 1 217 ? 11.309 6.592 8.698 1.00 97.62 217 LYS A O 1
ATOM 1709 N N . TYR A 1 218 ? 10.391 5.472 6.976 1.00 96.88 218 TYR A N 1
ATOM 1710 C CA . TYR A 1 218 ? 9.023 5.435 7.497 1.00 96.88 218 TYR A CA 1
ATOM 1711 C C . TYR A 1 218 ? 8.624 4.099 8.142 1.00 96.88 218 TYR A C 1
ATOM 1713 O O . TYR A 1 218 ? 7.491 3.972 8.620 1.00 96.88 218 TYR A O 1
ATOM 1721 N N . ARG A 1 219 ? 9.570 3.150 8.229 1.00 95.38 219 ARG A N 1
ATOM 1722 C CA . ARG A 1 219 ? 9.390 1.790 8.769 1.00 95.38 219 ARG A CA 1
ATOM 1723 C C . ARG A 1 219 ? 8.276 1.018 8.048 1.00 95.38 219 ARG A C 1
ATOM 1725 O O . ARG A 1 219 ? 7.411 0.418 8.678 1.00 95.38 219 ARG A O 1
ATOM 1732 N N . CYS A 1 220 ? 8.273 1.093 6.722 1.00 97.38 220 CYS A N 1
ATOM 1733 C CA . CYS A 1 220 ? 7.344 0.374 5.855 1.00 97.38 220 CYS A CA 1
ATOM 1734 C C . CYS A 1 220 ? 7.918 -0.990 5.454 1.00 97.38 220 CYS A C 1
ATOM 1736 O O . CYS A 1 220 ? 9.137 -1.173 5.407 1.00 97.38 220 CYS A O 1
ATOM 1738 N N . GLY A 1 221 ? 7.038 -1.926 5.102 1.00 97.69 221 GLY A N 1
ATOM 1739 C CA . GLY A 1 221 ? 7.430 -3.095 4.325 1.00 97.69 221 GLY A CA 1
ATOM 1740 C C . GLY A 1 221 ? 7.857 -2.678 2.918 1.00 97.69 221 GLY A C 1
ATOM 1741 O O . GLY A 1 221 ? 7.357 -1.686 2.382 1.00 97.69 221 GLY A O 1
ATOM 1742 N N . LEU A 1 222 ? 8.778 -3.435 2.326 1.00 98.44 222 LEU A N 1
ATOM 1743 C CA . LEU A 1 222 ? 9.233 -3.245 0.952 1.00 98.44 222 LEU A CA 1
ATOM 1744 C C . LEU A 1 222 ? 9.099 -4.568 0.203 1.00 98.44 222 LEU A C 1
ATOM 1746 O O . LEU A 1 222 ? 9.816 -5.523 0.494 1.00 98.44 222 LEU A O 1
ATOM 1750 N N . ASP A 1 223 ? 8.183 -4.596 -0.752 1.00 97.88 223 ASP A N 1
ATOM 1751 C CA . ASP A 1 223 ? 7.985 -5.699 -1.676 1.00 97.88 223 ASP A CA 1
ATOM 1752 C C . ASP A 1 223 ? 8.890 -5.512 -2.900 1.00 97.88 223 ASP A C 1
ATOM 1754 O O . ASP A 1 223 ? 8.712 -4.593 -3.709 1.00 97.88 223 ASP A O 1
ATOM 1758 N N . ASP A 1 224 ? 9.895 -6.382 -3.018 1.00 96.81 224 ASP A N 1
ATOM 1759 C CA . ASP A 1 224 ? 10.842 -6.399 -4.130 1.00 96.81 224 ASP A CA 1
ATOM 1760 C C . ASP A 1 224 ? 10.316 -7.239 -5.301 1.00 96.81 224 ASP A C 1
ATOM 1762 O O . ASP A 1 224 ? 10.954 -8.196 -5.762 1.00 96.81 224 ASP A O 1
ATOM 1766 N N . VAL A 1 225 ? 9.139 -6.859 -5.811 1.00 97.19 225 VAL A N 1
ATOM 1767 C CA . VAL A 1 225 ? 8.573 -7.483 -7.014 1.00 97.19 225 VAL A CA 1
ATOM 1768 C C . VAL A 1 225 ? 9.546 -7.401 -8.179 1.00 97.19 225 VAL A C 1
ATOM 1770 O O . VAL A 1 225 ? 9.632 -8.345 -8.951 1.00 97.19 225 VAL A O 1
ATOM 1773 N N . ARG A 1 226 ? 10.326 -6.318 -8.300 1.00 97.44 226 ARG A N 1
ATOM 1774 C CA . ARG A 1 226 ? 11.227 -6.096 -9.435 1.00 97.44 226 ARG A CA 1
ATOM 1775 C C . ARG A 1 226 ? 12.261 -7.207 -9.567 1.00 97.44 226 ARG A C 1
ATOM 1777 O O . ARG A 1 226 ? 12.428 -7.766 -10.651 1.00 97.44 226 ARG A O 1
ATOM 1784 N N . THR A 1 227 ? 12.933 -7.553 -8.472 1.00 97.19 227 THR A N 1
ATOM 1785 C CA . THR A 1 227 ? 13.954 -8.609 -8.476 1.00 97.19 227 THR A CA 1
ATOM 1786 C C . THR A 1 227 ? 13.331 -9.967 -8.791 1.00 97.19 227 THR A C 1
ATOM 1788 O O . THR A 1 227 ? 13.847 -10.707 -9.634 1.00 97.19 227 THR A O 1
ATOM 1791 N N . GLY A 1 228 ? 12.185 -10.277 -8.174 1.00 97.81 228 GLY A N 1
ATOM 1792 C CA . GLY A 1 228 ? 11.435 -11.502 -8.461 1.00 97.81 228 GLY A CA 1
ATOM 1793 C C . GLY A 1 228 ? 10.963 -11.583 -9.916 1.00 97.81 228 GLY A C 1
ATOM 1794 O O . GLY A 1 228 ? 11.072 -12.635 -10.543 1.00 97.81 228 GLY A O 1
ATOM 1795 N N . TRP A 1 229 ? 10.516 -10.462 -10.476 1.00 98.50 229 TRP A N 1
ATOM 1796 C CA . TRP A 1 229 ? 10.037 -10.334 -11.848 1.00 98.50 229 TRP A CA 1
ATOM 1797 C C . TRP A 1 229 ? 11.153 -10.559 -12.865 1.00 98.50 229 TRP A C 1
ATOM 1799 O O . TRP A 1 229 ? 11.013 -11.367 -13.778 1.00 98.50 229 TRP A O 1
ATOM 1809 N N . VAL A 1 230 ? 12.300 -9.898 -12.689 1.00 98.12 230 VAL A N 1
ATOM 1810 C CA . VAL A 1 230 ? 13.463 -10.066 -13.576 1.00 98.12 230 VAL A CA 1
ATOM 1811 C C . VAL A 1 230 ? 13.996 -11.496 -13.514 1.00 98.12 230 VAL A C 1
ATOM 1813 O O . VAL A 1 230 ? 14.318 -12.074 -14.552 1.00 98.12 230 VAL A O 1
ATOM 1816 N N . SER A 1 231 ? 14.064 -12.085 -12.316 1.00 98.19 231 SER A N 1
ATOM 1817 C CA . SER A 1 231 ? 14.448 -13.491 -12.142 1.00 98.19 231 SER A CA 1
ATOM 1818 C C . SER A 1 231 ? 13.490 -14.420 -12.892 1.00 98.19 231 SER A C 1
ATOM 1820 O O . SER A 1 231 ? 13.925 -15.264 -13.673 1.00 98.19 231 SER A O 1
ATOM 1822 N N . TYR A 1 232 ? 12.182 -14.191 -12.752 1.00 98.50 232 TYR A N 1
ATOM 1823 C CA . TYR A 1 232 ? 11.152 -14.958 -13.443 1.00 98.50 232 TYR A CA 1
ATOM 1824 C C . TYR A 1 232 ? 11.300 -14.929 -14.966 1.00 98.50 232 TYR A C 1
ATOM 1826 O O . TYR A 1 232 ? 11.262 -15.984 -15.606 1.00 98.50 232 TYR A O 1
ATOM 1834 N N . LEU A 1 233 ? 11.494 -13.738 -15.538 1.00 98.50 233 LEU A N 1
ATOM 1835 C CA . LEU A 1 233 ? 11.702 -13.563 -16.974 1.00 98.50 233 LEU A CA 1
ATOM 1836 C C . LEU A 1 233 ? 12.934 -14.343 -17.451 1.00 98.50 233 LEU A C 1
ATOM 1838 O O . LEU A 1 233 ? 12.845 -15.104 -18.412 1.00 98.50 233 LEU A O 1
ATOM 1842 N N . LYS A 1 234 ? 14.065 -14.224 -16.740 1.00 98.06 234 LYS A N 1
ATOM 1843 C CA . LYS A 1 234 ? 15.316 -14.923 -17.082 1.00 98.06 234 LYS A CA 1
ATOM 1844 C C . LYS A 1 234 ? 15.167 -16.441 -17.015 1.00 98.06 234 LYS A C 1
ATOM 1846 O O . LYS A 1 234 ? 15.526 -17.132 -17.966 1.00 98.06 234 LYS A O 1
ATOM 1851 N N . THR A 1 235 ? 14.623 -16.964 -15.917 1.00 98.00 235 THR A N 1
ATOM 1852 C CA . THR A 1 235 ? 14.462 -18.410 -15.705 1.00 98.00 235 THR A CA 1
ATOM 1853 C C . THR A 1 235 ? 13.569 -19.044 -16.765 1.00 98.00 235 THR A C 1
ATOM 1855 O O . THR A 1 235 ? 13.874 -20.131 -17.249 1.00 98.00 235 THR A O 1
ATOM 1858 N N . ASN A 1 236 ? 12.495 -18.358 -17.154 1.00 97.88 236 ASN A N 1
ATOM 1859 C CA . ASN A 1 236 ? 11.517 -18.888 -18.102 1.00 97.88 236 ASN A CA 1
ATOM 1860 C C . ASN A 1 236 ? 11.754 -18.431 -19.551 1.00 97.88 236 ASN A C 1
ATOM 1862 O O . ASN A 1 236 ? 10.968 -18.778 -20.428 1.00 97.88 236 ASN A O 1
ATOM 1866 N N . ARG A 1 237 ? 12.846 -17.695 -19.812 1.00 97.75 237 ARG A N 1
ATOM 1867 C CA . ARG A 1 237 ? 13.223 -17.175 -21.138 1.00 97.75 237 ARG A CA 1
ATOM 1868 C C . ARG A 1 237 ? 12.122 -16.322 -21.782 1.00 97.75 237 ARG A C 1
ATOM 1870 O O . ARG A 1 237 ? 11.851 -16.448 -22.974 1.00 97.75 237 ARG A O 1
ATOM 1877 N N . TYR A 1 238 ? 11.496 -15.462 -20.982 1.00 98.12 238 TYR A N 1
ATOM 1878 C CA . TYR A 1 238 ? 10.532 -14.473 -21.455 1.00 98.12 238 TYR A CA 1
ATOM 1879 C C . TYR A 1 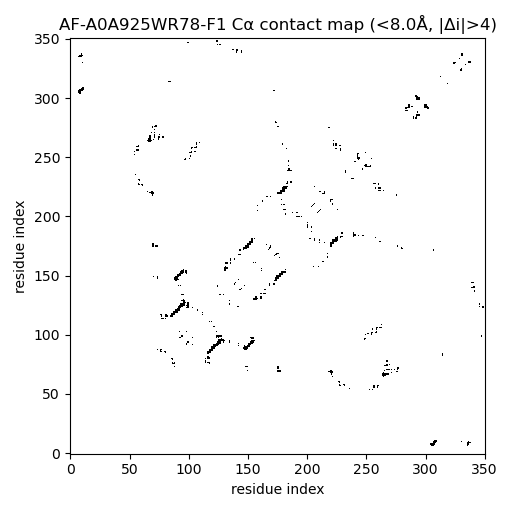238 ? 11.186 -13.103 -21.626 1.00 98.12 238 TYR A C 1
ATOM 1881 O O . TYR A 1 238 ? 11.986 -12.673 -20.796 1.00 98.12 238 TYR A O 1
ATOM 1889 N N . GLU A 1 239 ? 10.772 -12.381 -22.660 1.00 98.00 239 GLU A N 1
ATOM 1890 C CA . GLU A 1 239 ? 11.024 -10.951 -22.806 1.00 98.00 239 GLU A CA 1
ATOM 1891 C C . GLU A 1 239 ? 10.050 -10.136 -21.936 1.00 98.00 239 GLU A C 1
ATOM 1893 O O . GLU A 1 239 ? 8.877 -10.509 -21.841 1.00 98.00 239 GLU A O 1
ATOM 1898 N N . PRO A 1 240 ? 10.460 -8.983 -21.368 1.00 97.38 240 PRO A N 1
ATOM 1899 C CA . PRO A 1 240 ? 9.611 -8.159 -20.501 1.00 97.38 240 PRO A CA 1
ATOM 1900 C C . PRO A 1 240 ? 8.223 -7.864 -21.086 1.00 97.38 240 PRO A C 1
ATOM 1902 O O . PRO A 1 240 ? 7.211 -8.021 -20.406 1.00 97.38 240 PRO A O 1
ATOM 1905 N N . LYS A 1 241 ? 8.159 -7.535 -22.384 1.00 97.62 241 LYS A N 1
ATOM 1906 C CA . LYS A 1 241 ? 6.907 -7.241 -23.099 1.00 97.62 241 LYS A CA 1
ATOM 1907 C C . LYS A 1 241 ? 5.898 -8.393 -23.106 1.00 97.62 241 LYS A C 1
ATOM 1909 O O . LYS A 1 241 ? 4.718 -8.140 -23.304 1.00 97.62 241 LYS A O 1
ATOM 1914 N N . GLN A 1 242 ? 6.330 -9.641 -22.909 1.00 97.94 242 GLN A N 1
ATOM 1915 C CA . GLN A 1 242 ? 5.434 -10.803 -22.933 1.00 97.94 242 GLN A CA 1
ATOM 1916 C C . GLN A 1 242 ? 4.494 -10.860 -21.729 1.00 97.94 242 GLN A C 1
ATOM 1918 O O . GLN A 1 242 ? 3.496 -11.570 -21.790 1.00 97.94 242 GLN A O 1
ATOM 1923 N N . LEU A 1 243 ? 4.782 -10.122 -20.656 1.00 98.31 243 LEU A N 1
ATOM 1924 C CA . LEU A 1 243 ? 3.914 -10.018 -19.479 1.00 98.31 243 LEU A CA 1
ATOM 1925 C C . LEU A 1 243 ? 3.072 -8.729 -19.494 1.00 98.31 243 LEU A C 1
ATOM 1927 O O . LEU A 1 243 ? 2.386 -8.420 -18.518 1.00 98.31 243 LEU A O 1
ATOM 1931 N N . LEU A 1 244 ? 3.121 -7.969 -20.593 1.00 98.38 244 LEU A N 1
ATOM 1932 C CA . LEU A 1 244 ? 2.489 -6.661 -20.737 1.00 98.38 244 LEU A CA 1
ATOM 1933 C C . LEU A 1 244 ? 1.518 -6.664 -21.919 1.00 98.38 244 LEU A C 1
ATOM 1935 O O . LEU A 1 244 ? 1.720 -7.376 -22.902 1.00 98.38 244 LEU A O 1
ATOM 1939 N N . LYS A 1 245 ? 0.472 -5.841 -21.845 1.00 97.19 245 LYS A N 1
ATOM 1940 C CA . LYS A 1 245 ? -0.495 -5.659 -22.940 1.00 97.19 245 LYS A CA 1
ATOM 1941 C C . LYS A 1 245 ? -0.156 -4.478 -23.854 1.00 97.19 245 LYS A C 1
ATOM 1943 O O . LYS A 1 245 ? -0.431 -4.530 -25.045 1.00 97.19 245 LYS A O 1
ATOM 1948 N N . ASP A 1 246 ? 0.439 -3.421 -23.302 1.00 95.12 246 ASP A N 1
ATOM 1949 C CA . ASP A 1 246 ? 0.670 -2.140 -23.991 1.00 95.12 246 ASP A CA 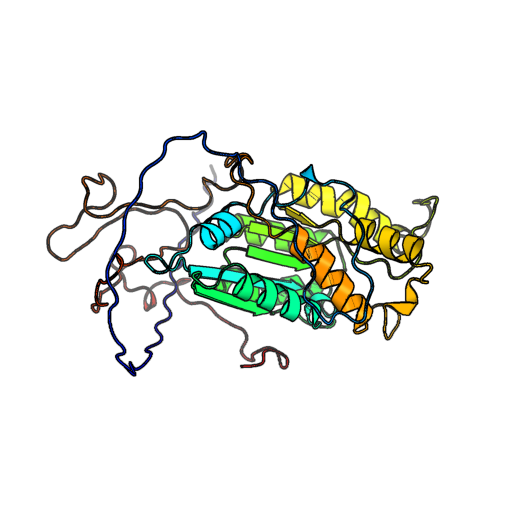1
ATOM 1950 C C . ASP A 1 246 ? 2.004 -1.480 -23.591 1.00 95.12 246 ASP A C 1
ATOM 1952 O O . ASP A 1 246 ? 2.160 -0.262 -23.626 1.00 95.12 246 ASP A O 1
ATOM 1956 N N . GLY A 1 247 ? 2.981 -2.299 -23.191 1.00 94.56 247 GLY A N 1
ATOM 1957 C CA . GLY A 1 247 ? 4.321 -1.848 -22.800 1.00 94.56 247 GLY A CA 1
ATOM 1958 C C . GLY A 1 247 ? 4.449 -1.382 -21.347 1.00 94.56 247 GLY A C 1
ATOM 1959 O O . GLY A 1 247 ? 5.571 -1.202 -20.881 1.00 94.56 247 GLY A O 1
ATOM 1960 N N . VAL A 1 248 ? 3.344 -1.246 -20.604 1.00 96.44 248 VAL A N 1
ATOM 1961 C CA . VAL A 1 248 ? 3.389 -0.937 -19.163 1.00 96.44 248 VAL A CA 1
ATOM 1962 C C . VAL A 1 248 ? 2.345 -1.692 -18.349 1.00 96.44 248 VAL A C 1
ATOM 1964 O O . VAL A 1 248 ? 2.673 -2.194 -17.274 1.00 96.44 248 VAL A O 1
ATOM 1967 N N . HIS A 1 249 ? 1.111 -1.821 -18.832 1.00 98.25 249 HIS A N 1
ATOM 1968 C CA . HIS A 1 249 ? 0.062 -2.533 -18.111 1.00 98.25 249 HIS A CA 1
ATOM 1969 C C . HIS A 1 249 ? 0.211 -4.041 -18.295 1.00 98.25 249 HIS A C 1
ATOM 1971 O O . HIS A 1 249 ? 0.613 -4.509 -19.361 1.00 98.25 249 HIS A O 1
ATOM 1977 N N . LEU A 1 250 ? -0.136 -4.801 -17.260 1.00 98.50 250 LEU A N 1
ATOM 1978 C CA . LEU A 1 250 ? 0.056 -6.240 -17.229 1.00 98.50 250 LEU A CA 1
ATOM 1979 C C . LEU A 1 250 ? -1.007 -6.927 -18.096 1.00 98.50 250 LEU A C 1
ATOM 1981 O O . LEU A 1 250 ? -2.143 -6.457 -18.205 1.00 98.50 250 LEU A O 1
ATOM 1985 N N . ASN A 1 251 ? -0.639 -8.046 -18.711 1.00 98.00 251 ASN A N 1
ATOM 1986 C CA . ASN A 1 251 ? -1.612 -9.015 -19.219 1.00 98.00 251 ASN A CA 1
ATOM 1987 C C . ASN A 1 251 ? -1.962 -10.036 -18.117 1.00 98.00 251 ASN A C 1
ATOM 1989 O O . ASN A 1 251 ? -1.542 -9.880 -16.968 1.00 98.00 251 ASN A O 1
ATOM 1993 N N . ASP A 1 252 ? -2.721 -11.082 -18.435 1.00 98.00 252 ASP A N 1
ATOM 1994 C CA . ASP A 1 252 ? -3.131 -12.102 -17.456 1.00 98.00 252 ASP A CA 1
ATOM 1995 C C . ASP A 1 252 ? -1.931 -12.780 -16.774 1.00 98.00 252 ASP A C 1
ATOM 1997 O O . ASP A 1 252 ? -1.932 -13.005 -15.561 1.00 98.00 252 ASP A O 1
ATOM 2001 N N . HIS A 1 253 ? -0.858 -13.026 -17.531 1.00 98.12 253 HIS A N 1
ATOM 2002 C CA . HIS A 1 253 ? 0.379 -13.613 -17.017 1.00 98.12 253 HIS A CA 1
ATOM 2003 C C . HIS A 1 253 ? 1.128 -12.652 -16.092 1.00 98.12 253 HIS A C 1
ATOM 2005 O O . HIS A 1 253 ? 1.552 -13.039 -15.001 1.00 98.12 253 HIS A O 1
ATOM 2011 N N . GLY A 1 254 ? 1.247 -11.382 -16.479 1.00 98.56 254 GLY A N 1
ATOM 2012 C CA . GLY A 1 254 ? 1.827 -10.355 -15.619 1.00 98.56 254 GLY A CA 1
ATOM 2013 C C . GLY A 1 254 ? 1.027 -10.157 -14.328 1.00 98.56 254 GLY A C 1
ATOM 2014 O O . GLY A 1 254 ? 1.620 -10.044 -13.255 1.00 98.56 254 GLY A O 1
ATOM 2015 N N . ASN A 1 255 ? -0.309 -10.188 -14.400 1.00 98.69 255 ASN A N 1
ATOM 2016 C CA . ASN A 1 255 ? -1.178 -10.119 -13.223 1.00 98.69 255 ASN A CA 1
ATOM 2017 C C . ASN A 1 255 ? -0.972 -11.313 -12.288 1.00 98.69 255 ASN A C 1
ATOM 2019 O O . ASN A 1 255 ? -0.821 -11.126 -11.080 1.00 98.69 255 ASN A O 1
ATOM 2023 N N . PHE A 1 256 ? -0.909 -12.525 -12.842 1.00 98.50 256 PHE A N 1
ATOM 2024 C CA . PHE A 1 256 ? -0.557 -13.719 -12.080 1.00 98.50 256 PHE A CA 1
ATOM 2025 C C . PHE A 1 256 ? 0.789 -13.539 -11.366 1.00 98.50 256 PHE A C 1
ATOM 2027 O O . PHE A 1 256 ? 0.869 -13.702 -10.148 1.00 98.50 256 PHE A O 1
ATOM 2034 N N . LEU A 1 257 ? 1.845 -13.149 -12.088 1.00 98.69 257 LEU A N 1
ATOM 2035 C CA . LEU A 1 257 ? 3.176 -13.003 -11.501 1.00 98.69 257 LEU A CA 1
ATOM 2036 C C . LEU A 1 257 ? 3.198 -11.944 -10.391 1.00 98.69 257 LEU A C 1
ATOM 2038 O O . LEU A 1 257 ? 3.725 -12.214 -9.311 1.00 98.69 257 LEU A O 1
ATOM 2042 N N . MET A 1 258 ? 2.591 -10.776 -10.629 1.00 98.81 258 MET A N 1
ATOM 2043 C CA . MET A 1 258 ? 2.483 -9.708 -9.632 1.00 98.81 258 MET A CA 1
ATOM 2044 C C . MET A 1 258 ? 1.814 -10.226 -8.356 1.00 98.81 258 MET A C 1
ATOM 2046 O O . MET A 1 258 ? 2.370 -10.091 -7.267 1.00 98.81 258 MET A O 1
ATOM 2050 N N . ALA A 1 259 ? 0.667 -10.901 -8.487 1.00 98.69 259 ALA A N 1
ATOM 2051 C CA . ALA A 1 259 ? -0.065 -11.438 -7.346 1.00 98.69 259 ALA A CA 1
ATOM 2052 C C . ALA A 1 259 ? 0.778 -12.435 -6.539 1.00 98.69 259 ALA A C 1
ATOM 2054 O O . ALA A 1 259 ? 0.795 -12.374 -5.306 1.00 98.69 259 ALA A O 1
ATOM 2055 N N . ARG A 1 260 ? 1.514 -13.333 -7.210 1.00 98.12 260 ARG A N 1
ATOM 2056 C CA . ARG A 1 260 ? 2.385 -14.316 -6.544 1.00 98.12 260 ARG A CA 1
ATOM 2057 C C . ARG A 1 260 ? 3.555 -13.659 -5.819 1.00 98.12 260 ARG A C 1
ATOM 2059 O O . ARG A 1 260 ? 3.905 -14.119 -4.734 1.00 98.12 260 ARG A O 1
ATOM 2066 N N . LEU A 1 261 ? 4.160 -12.621 -6.394 1.00 98.62 261 LEU A N 1
ATOM 2067 C CA . LEU A 1 261 ? 5.281 -11.909 -5.779 1.00 98.62 261 LEU A CA 1
ATOM 2068 C C . LEU A 1 261 ? 4.824 -11.110 -4.552 1.00 98.62 261 LEU A C 1
ATOM 2070 O O . LEU A 1 261 ? 5.358 -11.341 -3.466 1.00 98.62 261 LEU A O 1
ATOM 2074 N N . VAL A 1 262 ? 3.761 -10.312 -4.684 1.00 98.69 262 VAL A N 1
ATOM 2075 C CA . VAL A 1 262 ? 3.194 -9.517 -3.580 1.00 98.69 262 VAL A CA 1
ATOM 2076 C C . VAL A 1 262 ? 2.723 -10.411 -2.429 1.00 98.69 262 VAL A C 1
ATOM 2078 O O . VAL A 1 262 ? 3.036 -10.165 -1.261 1.00 98.69 262 VAL A O 1
ATOM 2081 N N . SER A 1 263 ? 2.015 -11.507 -2.732 1.00 98.44 263 SER A N 1
ATOM 2082 C CA . SER A 1 263 ? 1.438 -12.392 -1.705 1.00 98.44 263 SER A CA 1
ATOM 2083 C C . SER A 1 263 ? 2.483 -13.002 -0.766 1.00 98.44 263 SER A C 1
ATOM 2085 O O . SER A 1 263 ? 2.174 -13.280 0.393 1.00 98.44 263 SER A O 1
ATOM 2087 N N . ARG A 1 264 ? 3.733 -13.177 -1.218 1.00 97.19 264 ARG A N 1
ATOM 2088 C CA . ARG A 1 264 ? 4.827 -13.728 -0.392 1.00 97.19 264 ARG A CA 1
AT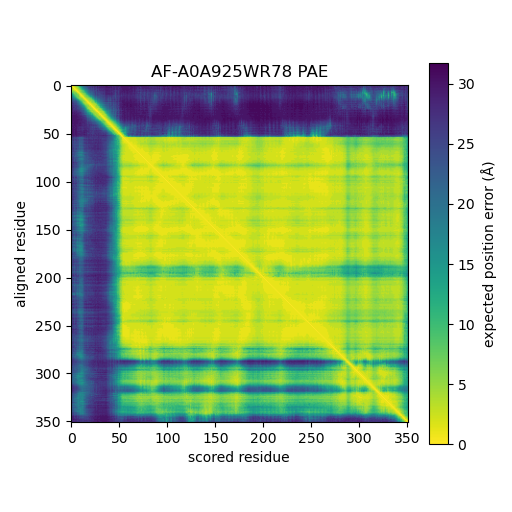OM 2089 C C . ARG A 1 264 ? 5.227 -12.806 0.753 1.00 97.19 264 ARG A C 1
ATOM 2091 O O . ARG A 1 264 ? 5.708 -13.290 1.775 1.00 97.19 264 ARG A O 1
ATOM 2098 N N . TYR A 1 265 ? 5.011 -11.500 0.608 1.00 98.44 265 TYR A N 1
ATOM 2099 C CA . TYR A 1 265 ? 5.272 -10.528 1.668 1.00 98.44 265 TYR A CA 1
ATOM 2100 C C . TYR A 1 265 ? 4.136 -10.465 2.696 1.00 98.44 265 TYR A C 1
ATOM 2102 O O . TYR A 1 265 ? 4.358 -10.029 3.823 1.00 98.44 265 TYR A O 1
ATOM 2110 N N . LEU A 1 266 ? 2.946 -10.971 2.363 1.00 98.56 266 LEU A N 1
ATOM 2111 C CA . LEU A 1 266 ? 1.777 -11.018 3.246 1.00 98.56 266 LEU A CA 1
ATOM 2112 C C . LEU A 1 266 ? 1.761 -12.308 4.078 1.00 98.56 266 LEU A C 1
ATOM 2114 O O . LEU A 1 266 ? 0.825 -13.117 4.018 1.00 98.56 266 LEU A O 1
ATOM 2118 N N . VAL A 1 267 ? 2.829 -12.501 4.855 1.00 97.31 267 VAL A N 1
ATOM 2119 C CA . VAL A 1 267 ? 3.081 -13.693 5.674 1.00 97.31 267 VAL A CA 1
ATOM 2120 C C . VAL A 1 267 ? 3.247 -13.334 7.151 1.00 97.31 267 VAL A C 1
ATOM 2122 O O . VAL A 1 267 ? 3.906 -12.357 7.508 1.00 97.31 267 VAL A O 1
ATOM 2125 N N . TYR A 1 268 ? 2.650 -14.141 8.028 1.00 97.50 268 TYR A N 1
ATOM 2126 C CA . TYR A 1 268 ? 2.815 -14.001 9.472 1.00 97.50 268 TYR A CA 1
ATOM 2127 C C . TYR A 1 268 ? 4.150 -14.600 9.925 1.00 97.50 268 TYR A C 1
ATOM 2129 O O . TYR A 1 268 ? 4.429 -15.773 9.680 1.00 97.50 268 TYR A O 1
ATOM 2137 N N . ARG A 1 269 ? 4.970 -13.793 10.601 1.00 96.38 269 ARG A N 1
ATOM 2138 C CA . ARG A 1 269 ? 6.263 -14.176 11.177 1.00 96.38 269 ARG A CA 1
ATOM 2139 C C . ARG A 1 269 ? 6.333 -13.701 12.635 1.00 96.38 269 ARG A C 1
ATOM 2141 O O . ARG A 1 269 ? 6.890 -12.634 12.901 1.00 96.38 269 ARG A O 1
ATOM 2148 N N . PRO A 1 270 ? 5.817 -14.491 13.599 1.00 94.38 270 PRO A N 1
ATOM 2149 C CA . PRO A 1 270 ? 5.748 -14.098 15.012 1.00 94.38 270 PRO A CA 1
ATOM 2150 C C . PRO A 1 270 ? 7.108 -13.827 15.663 1.00 94.38 270 PRO A C 1
ATOM 2152 O O . PRO A 1 270 ? 7.160 -13.140 16.680 1.00 94.38 270 PRO A O 1
ATOM 2155 N N . GLY A 1 271 ? 8.192 -14.373 15.099 1.00 93.88 271 GLY A N 1
ATOM 2156 C CA . GLY A 1 271 ? 9.558 -14.162 15.581 1.00 93.88 271 GLY A CA 1
ATOM 2157 C C . GLY A 1 271 ? 10.181 -12.822 15.177 1.00 93.88 271 GLY A C 1
ATOM 2158 O O . GLY A 1 271 ? 11.261 -12.498 15.663 1.00 93.88 271 GLY A O 1
ATOM 2159 N N . LEU A 1 272 ? 9.544 -12.035 14.299 1.00 93.75 272 LEU A N 1
ATOM 2160 C CA . LEU A 1 272 ? 10.049 -10.705 13.956 1.00 93.75 272 LEU A CA 1
ATOM 2161 C C . LEU A 1 272 ? 9.826 -9.708 15.111 1.00 93.75 272 LEU A C 1
ATOM 2163 O O . LEU A 1 272 ? 8.819 -9.799 15.819 1.00 93.75 272 LEU A O 1
ATOM 2167 N N . PRO A 1 273 ? 10.723 -8.716 15.286 1.00 89.94 273 PRO A N 1
ATOM 2168 C CA . PRO A 1 273 ? 10.551 -7.678 16.295 1.00 89.94 273 PRO A CA 1
ATOM 2169 C C . PRO A 1 273 ? 9.222 -6.931 16.150 1.00 89.94 273 PRO A C 1
ATOM 2171 O O . PRO A 1 273 ? 8.783 -6.606 15.046 1.00 89.94 273 PRO A O 1
ATOM 2174 N N . LYS A 1 274 ? 8.600 -6.609 17.288 1.00 90.19 274 LYS A N 1
ATOM 2175 C CA . LYS A 1 274 ? 7.350 -5.833 17.339 1.00 90.19 274 LYS A CA 1
ATOM 2176 C C . LYS A 1 274 ? 7.565 -4.323 17.441 1.00 90.19 274 LYS A C 1
ATOM 2178 O O . LYS A 1 274 ? 6.603 -3.563 17.385 1.00 90.19 274 LYS A O 1
ATOM 2183 N N . THR A 1 275 ? 8.817 -3.886 17.582 1.00 84.44 275 THR A N 1
ATOM 2184 C CA . THR A 1 275 ? 9.216 -2.493 17.847 1.00 84.44 275 THR A CA 1
ATOM 2185 C C . THR A 1 275 ? 8.645 -1.492 16.846 1.00 84.44 275 THR A C 1
ATOM 2187 O O . THR A 1 275 ? 8.353 -0.361 17.216 1.00 84.44 275 THR A O 1
ATOM 2190 N N . ASP A 1 276 ? 8.440 -1.904 15.595 1.00 81.06 276 ASP A N 1
ATOM 2191 C CA . ASP A 1 276 ? 7.981 -1.004 14.533 1.00 81.06 276 ASP A CA 1
ATOM 2192 C C . ASP A 1 276 ? 6.465 -0.773 14.522 1.00 81.06 276 ASP A C 1
ATOM 2194 O O . ASP A 1 276 ? 5.998 0.175 13.884 1.00 81.06 276 ASP A O 1
ATOM 2198 N N . TRP A 1 277 ? 5.696 -1.613 15.224 1.00 87.50 277 TRP A N 1
ATOM 2199 C CA . TRP A 1 277 ? 4.237 -1.602 15.126 1.00 87.50 277 TRP A CA 1
ATOM 2200 C C . TRP A 1 277 ? 3.481 -1.710 16.451 1.00 87.50 277 TRP A C 1
ATOM 2202 O O . TRP A 1 277 ? 2.310 -1.333 16.498 1.00 87.50 277 TRP A O 1
ATOM 2212 N N . GLN A 1 278 ? 4.105 -2.182 17.534 1.00 86.50 278 GLN A N 1
ATOM 2213 C CA . GLN A 1 278 ? 3.418 -2.400 18.816 1.00 86.50 278 GLN A CA 1
ATOM 2214 C C . GLN A 1 278 ? 2.841 -1.114 19.423 1.00 86.50 278 GLN A C 1
ATOM 2216 O O . GLN A 1 278 ? 1.855 -1.168 20.147 1.00 86.50 278 GLN A O 1
ATOM 2221 N N . GLU A 1 279 ? 3.437 0.037 19.106 1.00 86.44 279 GLU A N 1
ATOM 2222 C CA . GLU A 1 279 ? 3.012 1.351 19.604 1.00 86.44 279 GLU A CA 1
ATOM 2223 C C . GLU A 1 279 ? 2.034 2.057 18.655 1.00 86.44 279 GLU A C 1
ATOM 2225 O O . GLU A 1 279 ? 1.522 3.121 18.988 1.00 86.44 279 GLU A O 1
ATOM 2230 N N . LEU A 1 280 ? 1.739 1.476 17.483 1.00 86.25 280 LEU A N 1
ATOM 2231 C CA . LEU A 1 280 ? 0.775 2.063 16.547 1.00 86.25 280 LEU A CA 1
ATOM 2232 C C . LEU A 1 280 ? -0.644 2.027 17.113 1.00 86.25 280 LEU A C 1
ATOM 2234 O O . LEU A 1 280 ? -1.436 2.913 16.829 1.00 86.25 280 LEU A O 1
ATOM 2238 N N . THR A 1 281 ? -0.985 1.018 17.912 1.00 88.88 281 THR A N 1
ATOM 2239 C CA . THR A 1 281 ? -2.310 0.899 18.528 1.00 88.88 281 THR A CA 1
ATOM 2240 C C . THR A 1 281 ? -2.201 0.372 19.943 1.00 88.88 281 THR A C 1
ATOM 2242 O O . THR A 1 281 ? -1.384 -0.503 20.211 1.00 88.88 281 THR A O 1
ATOM 2245 N N . ARG A 1 282 ? -3.092 0.827 20.825 1.00 87.69 282 ARG A N 1
ATOM 2246 C CA . ARG A 1 282 ? -3.218 0.323 22.193 1.00 87.69 282 ARG A CA 1
ATOM 2247 C C . ARG A 1 282 ? -4.557 -0.388 22.362 1.00 87.69 282 ARG A C 1
ATOM 2249 O O . ARG A 1 282 ? -5.591 0.165 21.998 1.00 87.69 282 ARG A O 1
ATOM 2256 N N . VAL A 1 283 ? -4.526 -1.591 22.930 1.00 85.69 283 VAL A N 1
ATOM 2257 C CA . VAL A 1 283 ? -5.728 -2.326 23.347 1.00 85.69 283 VAL A CA 1
ATOM 2258 C C . VAL A 1 283 ? -5.898 -2.139 24.850 1.00 85.69 283 VAL A C 1
ATOM 2260 O O . VAL A 1 283 ? -4.965 -2.398 25.609 1.00 85.69 283 VAL A O 1
ATOM 2263 N N . THR A 1 284 ? -7.079 -1.692 25.271 1.00 84.00 284 THR A N 1
ATOM 2264 C CA . THR A 1 284 ? -7.417 -1.499 26.685 1.00 84.00 284 THR A CA 1
ATOM 2265 C C . THR A 1 284 ? -8.579 -2.415 27.046 1.00 84.00 284 THR A C 1
ATOM 2267 O O . THR A 1 284 ? -9.696 -2.226 26.566 1.00 84.00 284 THR A O 1
ATOM 2270 N N . ASP A 1 285 ? -8.323 -3.401 27.908 1.00 81.38 285 ASP A N 1
ATOM 2271 C CA . ASP A 1 285 ? -9.369 -4.275 28.435 1.00 81.38 285 ASP A CA 1
ATOM 2272 C C . ASP A 1 285 ? -10.262 -3.511 29.414 1.00 81.38 285 ASP A C 1
ATOM 2274 O O . ASP A 1 285 ? -9.820 -3.016 30.455 1.00 81.38 285 ASP A O 1
ATOM 2278 N N . VAL A 1 286 ? -11.552 -3.451 29.096 1.00 78.38 286 VAL A N 1
ATOM 2279 C CA . VAL A 1 286 ? -12.542 -2.778 29.933 1.00 78.38 286 VAL A CA 1
ATOM 2280 C C . VAL A 1 286 ? -13.086 -3.756 30.981 1.00 78.38 286 VAL A C 1
ATOM 2282 O O . VAL A 1 286 ? -13.616 -4.814 30.649 1.00 78.38 286 VAL A O 1
ATOM 2285 N N . GLY A 1 287 ? -13.004 -3.391 32.264 1.00 65.75 287 GLY A N 1
ATOM 2286 C CA . GLY A 1 287 ? -13.712 -4.073 33.362 1.00 65.75 287 GLY A CA 1
ATOM 2287 C C . GLY A 1 287 ? -12.929 -5.130 34.157 1.00 65.75 287 GLY A C 1
ATOM 2288 O O . GLY A 1 287 ? -13.278 -5.374 35.309 1.00 65.75 287 GLY A O 1
ATOM 2289 N N . LYS A 1 288 ? -11.836 -5.708 33.640 1.00 56.78 288 LYS A N 1
ATOM 2290 C CA . LYS A 1 288 ? -10.975 -6.639 34.410 1.00 56.78 288 LYS A CA 1
ATOM 2291 C C . LYS A 1 288 ? -9.860 -5.907 35.169 1.00 56.78 288 LYS A C 1
ATOM 2293 O O . LYS A 1 288 ? -8.684 -6.107 34.896 1.00 56.78 288 LYS A O 1
ATOM 2298 N N . GLY A 1 289 ? -10.218 -5.011 36.091 1.00 53.12 289 GLY A N 1
ATOM 2299 C CA . GLY A 1 289 ? -9.226 -4.268 36.890 1.00 53.12 289 GLY A CA 1
ATOM 2300 C C . GLY A 1 289 ? -8.372 -3.270 36.089 1.00 53.12 289 GLY A C 1
ATOM 2301 O O . GLY A 1 289 ? -7.344 -2.805 36.580 1.00 53.12 289 GLY A O 1
ATOM 2302 N N . GLY A 1 290 ? -8.792 -2.932 34.865 1.00 56.00 290 GLY A N 1
ATOM 2303 C CA . GLY A 1 290 ? -8.145 -1.923 34.034 1.00 56.00 290 GLY A CA 1
ATOM 2304 C C . GLY A 1 290 ? -8.227 -0.547 34.693 1.00 56.00 290 GLY A C 1
ATOM 2305 O O . GLY A 1 290 ? -9.317 -0.020 34.909 1.00 56.00 290 GLY A O 1
ATOM 2306 N N . LYS A 1 291 ? -7.070 0.039 35.017 1.00 60.28 291 LYS A N 1
ATOM 2307 C CA . LYS A 1 291 ? -6.989 1.365 35.654 1.00 60.28 291 LYS A CA 1
ATOM 2308 C C . LYS A 1 291 ? -7.355 2.510 34.702 1.00 60.28 291 LYS A C 1
ATOM 2310 O O . LYS A 1 291 ? -7.725 3.581 35.165 1.00 60.28 291 LYS A O 1
ATOM 2315 N N . GLU A 1 292 ? -7.247 2.287 33.390 1.00 66.12 292 GLU A N 1
ATOM 2316 C CA . GLU A 1 292 ? -7.402 3.332 32.367 1.00 66.12 292 GLU A CA 1
ATOM 2317 C C . GLU A 1 292 ? -8.836 3.483 31.834 1.00 66.12 292 GLU A C 1
ATOM 2319 O O . GLU A 1 292 ? -9.189 4.550 31.339 1.00 66.12 292 GLU A O 1
ATOM 2324 N N . ALA A 1 293 ? -9.661 2.435 31.933 1.00 74.06 293 ALA A N 1
ATOM 2325 C CA . ALA A 1 293 ? -11.036 2.436 31.441 1.00 74.06 293 ALA A CA 1
ATOM 2326 C C . ALA A 1 293 ? -11.906 1.517 32.313 1.00 74.06 293 ALA A C 1
ATOM 2328 O O . ALA A 1 293 ? -11.845 0.287 32.225 1.00 74.06 293 ALA A O 1
ATOM 2329 N N . ALA A 1 294 ? -12.721 2.125 33.173 1.00 71.62 294 ALA A N 1
ATOM 2330 C CA . ALA A 1 294 ? -13.620 1.420 34.076 1.00 71.62 294 ALA A CA 1
ATOM 2331 C C . ALA A 1 294 ? -15.057 1.908 33.892 1.00 71.62 294 ALA A C 1
ATOM 2333 O O . ALA A 1 294 ? -15.313 3.099 33.701 1.00 71.62 294 ALA A O 1
ATOM 2334 N N . TRP A 1 295 ? -16.001 0.973 33.976 1.00 79.88 295 TRP A N 1
ATOM 2335 C CA . TRP A 1 295 ? -17.419 1.298 33.979 1.00 79.88 295 TRP A CA 1
ATOM 2336 C C . TRP A 1 295 ? -17.800 2.014 35.277 1.00 79.88 295 TRP A C 1
ATOM 2338 O O . TRP A 1 295 ? -17.525 1.527 36.373 1.00 79.88 295 TRP A O 1
ATOM 2348 N N . LYS A 1 296 ? -18.489 3.148 35.148 1.00 82.50 296 LYS A N 1
ATOM 2349 C CA . LYS A 1 296 ? -19.216 3.823 36.227 1.00 82.50 296 LYS A CA 1
ATOM 2350 C C . LYS A 1 296 ? -20.706 3.719 35.905 1.00 82.50 296 LYS A C 1
ATOM 2352 O O . LYS A 1 296 ? -21.236 4.497 35.110 1.00 82.50 296 LYS A O 1
ATOM 2357 N N . GLY A 1 297 ? -21.372 2.706 36.457 1.00 83.56 297 GLY A N 1
ATOM 2358 C CA . GLY A 1 297 ? -22.738 2.361 36.054 1.00 83.56 297 GLY A CA 1
ATOM 2359 C C . GLY A 1 297 ? -22.795 1.991 34.567 1.00 83.56 297 GLY A C 1
ATOM 2360 O O . GLY A 1 297 ? -22.075 1.103 34.122 1.00 83.56 297 GLY A O 1
ATOM 2361 N N . SER A 1 298 ? -23.619 2.693 33.786 1.00 85.81 298 SER A N 1
ATOM 2362 C CA . SER A 1 298 ? -23.770 2.483 32.337 1.00 85.81 298 SER A CA 1
ATOM 2363 C C . SER A 1 298 ? -22.827 3.329 31.470 1.00 85.81 298 SER A C 1
ATOM 2365 O O . SER A 1 298 ? -23.018 3.399 30.256 1.00 85.81 298 SER A O 1
ATOM 2367 N N . ARG A 1 299 ? -21.848 4.019 32.069 1.00 87.81 299 ARG A N 1
ATOM 2368 C CA . ARG A 1 299 ? -20.922 4.919 31.370 1.00 87.81 299 ARG A CA 1
ATOM 2369 C C . ARG A 1 299 ? -19.499 4.376 31.425 1.00 87.81 299 ARG A C 1
ATOM 2371 O O . ARG A 1 299 ? -19.006 4.042 32.500 1.00 87.81 299 ARG A O 1
ATOM 2378 N N . LEU A 1 300 ? -18.842 4.343 30.271 1.00 87.81 300 LEU A N 1
ATOM 2379 C CA . LEU A 1 300 ? -17.408 4.113 30.148 1.00 87.81 300 LEU A CA 1
ATOM 2380 C C . LEU A 1 300 ? -16.738 5.435 29.777 1.00 87.81 300 LEU A C 1
ATOM 2382 O O . LEU A 1 300 ? -17.122 6.068 28.796 1.00 87.81 300 LEU A O 1
ATOM 2386 N N . GLU A 1 301 ? -15.750 5.845 30.563 1.00 87.69 301 GLU A N 1
ATOM 2387 C CA . GLU A 1 301 ? -14.901 6.998 30.264 1.00 87.69 301 GLU A CA 1
ATOM 2388 C C . GLU A 1 301 ? -13.474 6.508 30.068 1.00 87.69 301 GLU A C 1
ATOM 2390 O O . GLU A 1 301 ? -12.975 5.728 30.880 1.00 87.69 301 GLU A O 1
ATOM 2395 N N . MET A 1 302 ? -12.823 6.963 29.001 1.00 86.75 302 MET A N 1
ATOM 2396 C CA . MET A 1 302 ? -11.441 6.608 28.706 1.00 86.75 302 MET A CA 1
ATOM 2397 C C . MET A 1 302 ? -10.734 7.805 28.063 1.00 86.75 302 MET A C 1
ATOM 2399 O O . MET A 1 302 ? -11.186 8.271 27.014 1.00 86.75 302 MET A O 1
ATOM 2403 N N . PRO A 1 303 ? -9.628 8.298 28.645 1.00 86.31 303 PRO A N 1
ATOM 2404 C CA . PRO A 1 303 ? -8.769 9.241 27.952 1.00 86.31 303 PRO A CA 1
ATOM 2405 C C . PRO A 1 303 ? -8.034 8.515 26.820 1.00 86.31 303 PRO A C 1
ATOM 2407 O O . PRO A 1 303 ? -7.495 7.420 27.005 1.00 86.31 303 PRO A O 1
ATOM 2410 N N . PHE A 1 304 ? -7.974 9.133 25.647 1.00 86.62 304 PHE A N 1
ATOM 2411 C CA . PHE A 1 304 ? -7.190 8.611 24.536 1.00 86.62 304 PHE A CA 1
ATOM 2412 C C . PHE A 1 304 ? -6.460 9.740 23.815 1.00 86.62 304 PHE A C 1
ATOM 2414 O O . PHE A 1 304 ? -6.916 10.879 23.782 1.00 86.62 304 PHE A O 1
ATOM 2421 N N . GLN A 1 305 ? -5.314 9.397 23.236 1.00 85.50 305 GLN A N 1
ATOM 2422 C CA . GLN A 1 305 ? -4.591 10.238 22.297 1.00 85.50 305 GLN A CA 1
ATOM 2423 C C . GLN A 1 305 ? -4.565 9.509 20.959 1.00 85.50 305 GLN A C 1
ATOM 2425 O O . GLN A 1 305 ? -4.247 8.323 20.905 1.00 85.50 305 GLN A O 1
ATOM 2430 N N . GLY A 1 306 ? -4.908 10.213 19.888 1.00 87.12 306 GLY A N 1
ATOM 2431 C CA . GLY A 1 306 ? -4.968 9.652 18.546 1.00 87.12 306 GLY A CA 1
ATOM 2432 C C . GLY A 1 306 ? -6.216 10.121 17.825 1.00 87.12 306 GLY A C 1
ATOM 2433 O O . GLY A 1 306 ? -6.845 11.094 18.226 1.00 87.12 306 GLY A O 1
ATOM 2434 N N . ASN A 1 307 ? -6.569 9.430 16.751 1.00 86.00 307 ASN A N 1
ATOM 2435 C CA . ASN A 1 307 ? -7.678 9.820 15.889 1.00 86.00 307 ASN A CA 1
ATOM 2436 C C . ASN A 1 307 ? -8.528 8.650 15.399 1.00 86.00 307 ASN A C 1
ATOM 2438 O O . ASN A 1 307 ? -9.175 8.765 14.363 1.00 86.00 307 ASN A O 1
ATOM 2442 N N . ARG A 1 308 ? -8.522 7.546 16.147 1.00 88.00 308 ARG A N 1
ATOM 2443 C CA . ARG A 1 308 ? -9.451 6.431 15.988 1.00 88.00 308 ARG A CA 1
ATOM 2444 C C . ARG A 1 308 ? -9.599 5.695 17.312 1.00 88.00 308 ARG A C 1
ATOM 2446 O O . ARG A 1 308 ? -8.605 5.416 17.978 1.00 88.00 308 ARG A O 1
ATOM 2453 N N . VAL A 1 309 ? -10.837 5.362 17.661 1.00 88.12 309 VAL A N 1
ATOM 2454 C CA . VAL A 1 309 ? -11.173 4.459 18.765 1.00 88.12 309 VAL A CA 1
ATOM 2455 C C . VAL A 1 309 ? -12.183 3.453 18.239 1.00 88.12 309 VAL A C 1
ATOM 2457 O O . VAL A 1 309 ? -13.243 3.845 17.752 1.00 88.12 309 VAL A O 1
ATOM 2460 N N . ASP A 1 310 ? -11.855 2.171 18.361 1.00 86.50 310 ASP A N 1
ATOM 2461 C CA . ASP A 1 310 ? -12.753 1.077 18.009 1.00 86.50 310 ASP A CA 1
ATOM 2462 C C . ASP A 1 310 ? -13.298 0.445 19.295 1.00 86.50 310 ASP A C 1
ATOM 2464 O O . ASP A 1 310 ? -12.536 0.033 20.171 1.00 86.50 310 ASP A O 1
ATOM 2468 N N . LEU A 1 311 ? -14.626 0.362 19.419 1.00 85.06 311 LEU A N 1
ATOM 2469 C CA . LEU A 1 311 ? -15.273 -0.376 20.503 1.00 85.06 311 LEU A CA 1
ATOM 2470 C C . LEU A 1 311 ? -15.494 -1.823 20.058 1.00 85.06 311 LEU A C 1
ATOM 2472 O O . LEU A 1 311 ? -16.370 -2.099 19.239 1.00 85.06 311 LEU A O 1
ATOM 2476 N N . ILE A 1 312 ? -14.704 -2.741 20.612 1.00 82.50 312 ILE A N 1
ATOM 2477 C CA . ILE A 1 312 ? -14.760 -4.167 20.282 1.00 82.50 312 ILE A CA 1
ATOM 2478 C C . ILE A 1 312 ? -15.601 -4.883 21.340 1.00 82.50 312 ILE A C 1
ATOM 2480 O O . ILE A 1 312 ? -15.288 -4.850 22.529 1.00 82.50 312 ILE A O 1
ATOM 2484 N N . LEU A 1 313 ? -16.689 -5.523 20.911 1.00 79.12 313 LEU A N 1
ATOM 2485 C CA . LEU A 1 313 ? -17.532 -6.320 21.800 1.00 79.12 313 LEU A CA 1
ATOM 2486 C C . LEU A 1 313 ? -16.885 -7.679 22.079 1.00 79.12 313 LEU A C 1
ATOM 2488 O O . LEU A 1 313 ? -16.298 -8.297 21.192 1.00 79.12 313 LEU A O 1
ATOM 2492 N N . ALA A 1 314 ? -17.043 -8.174 23.308 1.00 75.50 314 ALA A N 1
ATOM 2493 C CA . ALA A 1 314 ? -16.666 -9.543 23.630 1.00 75.50 314 ALA A CA 1
ATOM 2494 C C . ALA A 1 314 ? -17.514 -10.536 22.819 1.00 75.50 314 ALA A C 1
ATOM 2496 O O . ALA A 1 314 ? -18.708 -10.314 22.595 1.00 75.50 314 ALA A O 1
ATOM 2497 N N . SER A 1 315 ? -16.902 -11.649 22.416 1.00 72.44 315 SER A N 1
ATOM 2498 C CA . SER A 1 315 ? -17.569 -12.701 21.643 1.00 72.44 315 SER A CA 1
ATOM 2499 C C . SER A 1 315 ? -18.872 -13.161 22.308 1.00 72.44 315 SER A C 1
ATOM 2501 O O . SER A 1 315 ? -18.933 -13.316 23.528 1.00 72.44 315 SER A O 1
ATOM 2503 N N . GLY A 1 316 ? -19.927 -13.340 21.508 1.00 71.81 316 GLY A N 1
ATOM 2504 C CA . GLY A 1 316 ? -21.262 -13.717 21.989 1.00 71.81 316 GLY A CA 1
ATOM 2505 C C . GLY A 1 316 ? -22.064 -12.591 22.657 1.00 71.81 316 GLY A C 1
ATOM 2506 O O . GLY A 1 316 ? -23.183 -12.832 23.104 1.00 71.81 316 GLY A O 1
ATOM 2507 N N . THR A 1 317 ? -21.541 -11.361 22.719 1.00 73.31 317 THR A N 1
ATOM 2508 C CA . THR A 1 317 ? -22.279 -10.214 23.269 1.00 73.31 317 THR A CA 1
ATOM 2509 C C . THR A 1 317 ? -23.198 -9.614 22.210 1.00 73.31 317 THR A C 1
ATOM 2511 O O . THR A 1 317 ? -22.740 -9.161 21.163 1.00 73.31 317 THR A O 1
ATOM 2514 N N . ALA A 1 318 ? -24.501 -9.555 22.495 1.00 75.25 318 ALA A N 1
ATOM 2515 C CA . ALA A 1 318 ? -25.449 -8.852 21.637 1.00 75.25 318 ALA A CA 1
ATOM 2516 C C . ALA A 1 318 ? -25.154 -7.343 21.627 1.00 75.25 318 ALA A C 1
ATOM 2518 O O . ALA A 1 318 ? -25.006 -6.720 22.684 1.00 75.25 318 ALA A O 1
ATOM 2519 N N . ALA A 1 319 ? -25.106 -6.748 20.434 1.00 71.56 319 ALA A N 1
ATOM 2520 C CA . ALA A 1 319 ? -24.929 -5.312 20.286 1.00 71.56 319 ALA A CA 1
ATOM 2521 C C . ALA A 1 319 ? -26.111 -4.566 20.924 1.00 71.56 319 ALA A C 1
ATOM 2523 O O . ALA A 1 319 ? -27.269 -4.765 20.558 1.00 71.56 319 ALA A O 1
ATOM 2524 N N . LYS A 1 320 ? -25.815 -3.684 21.881 1.00 78.56 320 LYS A N 1
ATOM 2525 C CA . LYS A 1 320 ? -26.779 -2.725 22.430 1.00 78.56 320 LYS A CA 1
ATOM 2526 C C . LYS A 1 320 ? -26.489 -1.346 21.859 1.00 78.56 320 LYS A C 1
ATOM 2528 O O . LYS A 1 320 ? -25.344 -1.020 21.552 1.00 78.56 320 LYS A O 1
ATOM 2533 N N . ARG A 1 321 ? -27.527 -0.519 21.736 1.00 84.94 321 ARG A N 1
ATOM 2534 C CA . ARG A 1 321 ? -27.349 0.883 21.354 1.00 84.94 321 ARG A CA 1
ATOM 2535 C C . ARG A 1 321 ? -26.554 1.593 22.450 1.00 84.94 321 ARG A C 1
ATOM 2537 O O . ARG A 1 321 ? -26.964 1.587 23.607 1.00 84.94 321 ARG A O 1
ATOM 2544 N N . VAL A 1 322 ? -25.445 2.210 22.065 1.00 86.31 322 VAL A N 1
ATOM 2545 C CA . VAL A 1 322 ? -24.618 3.043 22.940 1.00 86.31 322 VAL A CA 1
ATOM 2546 C C . VAL A 1 322 ? -24.619 4.475 22.426 1.00 86.31 322 VAL A C 1
ATOM 2548 O O . VAL A 1 322 ? -24.687 4.711 21.219 1.00 86.31 322 VAL A O 1
ATOM 2551 N N . GLN A 1 323 ? -24.557 5.437 23.342 1.00 91.00 323 GLN A N 1
ATOM 2552 C CA . GLN A 1 323 ? -24.265 6.821 22.996 1.00 91.00 323 GLN A CA 1
ATOM 2553 C C . GLN A 1 323 ? -22.754 7.025 23.066 1.00 91.00 323 GLN A C 1
ATOM 2555 O O . GLN A 1 323 ? -22.128 6.677 24.064 1.00 91.00 323 GLN A O 1
ATOM 2560 N N . VAL A 1 324 ? -22.186 7.604 22.012 1.00 90.38 324 VAL A N 1
ATOM 2561 C CA . VAL A 1 324 ? -20.766 7.952 21.947 1.00 90.38 324 VAL A CA 1
ATOM 2562 C C . VAL A 1 324 ? -20.634 9.464 22.027 1.00 90.38 324 VAL A C 1
ATOM 2564 O O . VAL A 1 324 ? -21.314 10.185 21.294 1.00 90.38 324 VAL A O 1
ATOM 2567 N N . LEU A 1 325 ? -19.766 9.923 22.924 1.00 92.06 325 LEU A N 1
ATOM 2568 C CA . LEU A 1 325 ? -19.415 11.326 23.103 1.00 92.06 325 LEU A CA 1
ATOM 2569 C C . LEU A 1 325 ? -17.890 11.462 23.061 1.00 92.06 325 LEU A C 1
ATOM 2571 O O . LEU A 1 325 ? -17.184 10.598 23.578 1.00 92.06 325 LEU A O 1
ATOM 2575 N N . ILE A 1 326 ? -17.401 12.553 22.480 1.00 90.69 326 ILE A N 1
ATOM 2576 C CA . ILE A 1 326 ? -15.992 12.960 22.499 1.00 90.69 326 ILE A CA 1
ATOM 2577 C C . ILE A 1 326 ? -15.955 14.294 23.241 1.00 90.69 326 ILE A C 1
ATOM 2579 O O . ILE A 1 326 ? -16.665 15.225 22.860 1.00 90.69 326 ILE A O 1
ATOM 2583 N N . ASP A 1 327 ? -15.223 14.353 24.354 1.00 90.25 327 ASP A N 1
ATOM 2584 C CA . ASP A 1 327 ? -15.159 15.526 25.239 1.00 90.25 327 ASP A CA 1
ATOM 2585 C C . ASP A 1 327 ? -16.548 16.087 25.612 1.00 90.25 327 ASP A C 1
ATOM 2587 O O . ASP A 1 327 ? -16.789 17.292 25.653 1.00 90.25 327 ASP A O 1
ATOM 2591 N N . GLY A 1 328 ? -17.504 15.179 25.848 1.00 91.88 328 GLY A N 1
ATOM 2592 C CA . GLY A 1 328 ? -18.886 15.507 26.217 1.00 91.88 328 GLY A CA 1
ATOM 2593 C C . GLY A 1 328 ? -19.800 15.927 25.058 1.00 91.88 328 GLY A C 1
ATOM 2594 O O . GLY A 1 328 ? -20.986 16.158 25.290 1.00 91.88 328 GLY A O 1
ATOM 2595 N N . ARG A 1 329 ? -19.302 15.988 23.819 1.00 93.44 329 ARG A N 1
ATOM 2596 C CA . ARG A 1 329 ? -20.060 16.399 22.624 1.00 93.44 329 ARG A CA 1
ATOM 2597 C C . ARG A 1 329 ? -20.343 15.215 21.707 1.00 93.44 329 ARG A C 1
ATOM 2599 O O . ARG A 1 329 ? -19.587 14.243 21.687 1.00 93.44 329 ARG A O 1
ATOM 2606 N N . LYS A 1 330 ? -21.427 15.275 20.927 1.00 92.81 330 LYS A N 1
ATOM 2607 C CA . LYS A 1 330 ? -21.664 14.261 19.890 1.00 92.81 330 LYS A CA 1
ATOM 2608 C C . LYS A 1 330 ? -20.614 14.432 18.788 1.00 92.81 330 LYS A C 1
ATOM 2610 O O . LYS A 1 330 ? -20.291 15.573 18.461 1.00 92.81 330 LYS A O 1
ATOM 2615 N N . PRO A 1 331 ? -20.148 13.345 18.150 1.00 89.38 331 PRO A N 1
ATOM 2616 C CA . PRO A 1 331 ? -19.232 13.451 17.017 1.00 89.38 331 PRO A CA 1
ATOM 2617 C C . PRO A 1 331 ? -19.735 14.398 15.917 1.00 89.38 331 PRO A C 1
ATOM 2619 O O . PRO A 1 331 ? -18.969 15.207 15.423 1.00 89.38 331 PRO A O 1
ATOM 2622 N N . GLY A 1 332 ? -21.034 14.383 15.596 1.00 88.50 332 GLY A N 1
ATOM 2623 C CA . GLY A 1 332 ? -21.608 15.273 14.575 1.00 88.50 332 GLY A CA 1
ATOM 2624 C C . GLY A 1 332 ? -21.552 16.771 14.904 1.00 88.50 332 GLY A C 1
ATOM 2625 O O . GLY A 1 332 ? -21.669 17.584 13.995 1.00 88.50 332 GLY A O 1
ATOM 2626 N N . ASP A 1 333 ? -21.337 17.135 16.170 1.00 90.81 333 ASP A N 1
ATOM 2627 C CA . ASP A 1 333 ? -21.213 18.530 16.598 1.00 90.81 333 ASP A CA 1
ATOM 2628 C C . ASP A 1 333 ? -19.752 19.012 16.557 1.00 90.81 333 ASP A C 1
ATOM 2630 O O . ASP A 1 333 ? -19.482 20.161 16.909 1.00 90.81 333 ASP A O 1
ATOM 2634 N N . LEU A 1 334 ? -18.795 18.143 16.210 1.00 88.81 334 LEU A N 1
ATOM 2635 C CA . LEU A 1 334 ? -17.362 18.432 16.205 1.00 88.81 334 LEU A CA 1
ATOM 2636 C C . LEU A 1 334 ? -16.856 18.651 14.777 1.00 88.81 334 LEU A C 1
ATOM 2638 O O . LEU A 1 334 ? -16.991 17.796 13.901 1.00 88.81 334 LEU A O 1
ATOM 2642 N N . GLU A 1 335 ? -16.216 19.795 14.553 1.00 83.88 335 GLU A N 1
ATOM 2643 C CA . GLU A 1 335 ? -15.497 20.051 13.309 1.00 83.88 335 GLU A CA 1
ATOM 2644 C C . GLU A 1 335 ? -14.359 19.030 13.142 1.00 83.88 335 GLU A C 1
ATOM 2646 O O . GLU A 1 335 ? -13.631 18.736 14.090 1.00 83.88 335 GLU A O 1
ATOM 2651 N N . GLY A 1 336 ? -14.236 18.444 11.949 1.00 78.75 336 GLY A N 1
ATOM 2652 C CA . GLY A 1 336 ? -13.239 17.405 11.665 1.00 78.75 336 GLY A CA 1
ATOM 2653 C C . GLY A 1 336 ? -13.626 15.985 12.101 1.00 78.75 336 GLY A C 1
ATOM 2654 O O . GLY A 1 336 ? -12.911 15.043 11.768 1.00 78.75 336 GLY A O 1
ATOM 2655 N N . ALA A 1 337 ? -14.769 15.790 12.769 1.00 81.25 337 ALA A N 1
ATOM 2656 C CA . ALA A 1 337 ? -15.302 14.457 13.082 1.00 81.25 337 ALA A CA 1
ATOM 2657 C C . ALA A 1 337 ? -16.182 13.868 11.958 1.00 81.25 337 ALA A C 1
ATOM 2659 O O . ALA A 1 337 ? -16.755 12.786 12.105 1.00 81.25 337 ALA A O 1
ATOM 2660 N N . TYR A 1 338 ? -16.280 14.565 10.824 1.00 80.62 338 TYR A N 1
ATOM 2661 C CA . TYR A 1 338 ? -16.873 14.071 9.587 1.00 80.62 338 TYR A CA 1
ATOM 2662 C C . TYR A 1 338 ? -15.778 13.742 8.571 1.00 80.62 338 TYR A C 1
ATOM 2664 O O . TYR A 1 338 ? -14.742 14.403 8.509 1.00 80.62 338 TYR A O 1
ATOM 2672 N N . ARG A 1 339 ? -16.025 12.727 7.737 1.00 79.19 339 ARG A N 1
ATOM 2673 C CA . ARG A 1 339 ? -15.182 12.431 6.577 1.00 79.19 339 ARG A CA 1
ATOM 2674 C C . ARG A 1 339 ? -15.897 12.807 5.293 1.00 79.19 339 ARG A C 1
ATOM 2676 O O . ARG A 1 339 ? -17.059 12.456 5.107 1.00 79.19 339 ARG A O 1
ATOM 2683 N N . ILE A 1 340 ? -15.171 13.461 4.398 1.00 81.69 340 ILE A N 1
ATOM 2684 C CA . ILE A 1 340 ? -15.617 13.697 3.029 1.00 81.69 340 ILE A CA 1
ATOM 2685 C C . ILE A 1 340 ? -14.992 12.599 2.176 1.00 81.69 340 ILE A C 1
ATOM 2687 O O . ILE A 1 340 ? -13.770 12.537 2.047 1.00 81.69 340 ILE A O 1
ATOM 2691 N N . THR A 1 341 ? -15.820 11.716 1.632 1.00 81.06 341 THR A N 1
ATOM 2692 C CA . THR A 1 341 ? -15.398 10.729 0.632 1.00 81.06 341 THR A CA 1
ATOM 2693 C C . THR A 1 341 ? -15.497 11.334 -0.765 1.00 81.06 341 THR A C 1
ATOM 2695 O O . THR A 1 341 ? -16.071 12.412 -0.935 1.00 81.06 341 THR A O 1
ATOM 2698 N N . ARG A 1 342 ? -14.993 10.637 -1.793 1.00 78.12 342 ARG A N 1
ATOM 2699 C CA . ARG A 1 342 ? -15.285 11.039 -3.174 1.00 78.12 342 ARG A CA 1
ATOM 2700 C C . ARG A 1 342 ? -16.803 11.155 -3.388 1.00 78.12 342 ARG A C 1
ATOM 2702 O O . ARG A 1 342 ? -17.547 10.330 -2.853 1.00 78.12 342 ARG A O 1
ATOM 2709 N N . PRO A 1 343 ? -17.255 12.128 -4.197 1.00 74.69 343 PRO A N 1
ATOM 2710 C CA . PRO A 1 343 ? -18.657 12.231 -4.593 1.00 74.69 343 PRO A CA 1
ATOM 2711 C C . PRO A 1 343 ? -19.096 11.062 -5.486 1.00 74.69 343 PRO A C 1
ATOM 2713 O O . PRO A 1 343 ? -20.278 10.737 -5.528 1.00 74.69 343 PRO A O 1
ATOM 2716 N N . THR A 1 344 ? -18.154 10.412 -6.175 1.00 67.94 344 THR A N 1
ATOM 2717 C CA . THR A 1 344 ? -18.393 9.227 -6.998 1.00 67.94 344 THR A CA 1
ATOM 2718 C C . THR A 1 344 ? -17.465 8.084 -6.573 1.00 67.94 344 THR A C 1
ATOM 2720 O O . THR A 1 344 ? -16.257 8.303 -6.418 1.00 67.94 344 THR A O 1
ATOM 2723 N N . PRO A 1 345 ? -17.989 6.857 -6.384 1.00 62.59 345 PRO A N 1
ATOM 2724 C CA . PRO A 1 345 ? -17.139 5.678 -6.278 1.00 62.59 345 PRO A CA 1
ATOM 2725 C C . PRO A 1 345 ? -16.284 5.546 -7.546 1.00 62.59 345 PRO A C 1
ATOM 2727 O O . PRO A 1 345 ? -16.669 6.028 -8.614 1.00 62.59 345 PRO A O 1
ATOM 2730 N N . ASN A 1 346 ? -15.113 4.910 -7.440 1.00 56.59 346 ASN A N 1
ATOM 2731 C CA . ASN A 1 346 ? -14.323 4.583 -8.628 1.00 56.59 346 ASN A CA 1
ATOM 2732 C C . ASN A 1 346 ? -15.219 3.779 -9.599 1.00 56.59 346 ASN A C 1
ATOM 2734 O O . ASN A 1 346 ? -15.858 2.840 -9.130 1.00 56.59 346 ASN A O 1
ATOM 2738 N N . PRO A 1 347 ? -15.295 4.091 -10.909 1.00 47.62 347 PRO A N 1
ATOM 2739 C CA . PRO A 1 347 ? -16.044 3.281 -11.879 1.00 47.62 347 PRO A CA 1
ATOM 2740 C C . PRO A 1 347 ? -15.674 1.786 -11.875 1.00 47.62 347 PRO A C 1
ATOM 2742 O O . PRO A 1 347 ? -16.460 0.969 -12.341 1.00 47.62 347 PRO A O 1
ATOM 2745 N N . TRP A 1 348 ? -14.509 1.426 -11.321 1.00 47.38 348 TRP A N 1
ATOM 2746 C CA . TRP A 1 348 ? -14.042 0.044 -11.154 1.00 47.38 348 TRP A CA 1
ATOM 2747 C C . TRP A 1 348 ? -14.227 -0.536 -9.745 1.00 47.38 348 TRP A C 1
ATOM 2749 O O . TRP A 1 348 ? -13.867 -1.690 -9.511 1.00 47.38 348 TRP A O 1
ATOM 2759 N N . ALA A 1 349 ? -14.784 0.234 -8.805 1.00 42.75 349 ALA A N 1
ATOM 2760 C CA . ALA A 1 349 ? -15.262 -0.297 -7.537 1.00 42.75 349 ALA A CA 1
ATOM 2761 C C . ALA A 1 349 ? -16.530 -1.110 -7.829 1.00 42.75 349 ALA A C 1
ATOM 2763 O O . ALA A 1 349 ? -17.645 -0.592 -7.803 1.00 42.75 349 ALA A O 1
ATOM 2764 N N . GLY A 1 350 ? -16.340 -2.377 -8.200 1.00 37.09 350 GLY A N 1
ATOM 2765 C CA . GLY A 1 350 ? -17.420 -3.355 -8.185 1.00 37.09 350 GLY A CA 1
ATOM 2766 C C . GLY A 1 350 ? -18.049 -3.446 -6.785 1.00 37.09 350 GLY A C 1
ATOM 2767 O O . GLY A 1 350 ? -17.417 -3.015 -5.816 1.00 37.09 350 GLY A O 1
ATOM 2768 N N . PRO A 1 351 ? -19.290 -3.952 -6.696 1.00 32.94 351 PRO A N 1
ATOM 2769 C CA . PRO A 1 351 ? -20.044 -4.044 -5.446 1.00 32.94 351 PRO A CA 1
ATOM 2770 C C . PRO A 1 351 ? -19.334 -4.831 -4.340 1.00 32.94 351 PRO A C 1
ATOM 2772 O O . PRO A 1 351 ? -18.549 -5.756 -4.665 1.00 32.94 351 PRO A O 1
#

Nearest PDB structures (foldseek):
  5b3j-assembly1_C  TM=5.677E-01  e=1.394E-01  Rattus norvegicus
  6wi1-assembly1_D  TM=6.342E-01  e=3.504E-01  Rattus norvegicus
  5b3j-assembly2_D  TM=6.402E-01  e=1.441E+00  Rattus norvegicus
  8e98-assembly1_D  TM=5.496E-01  e=3.408E+00  Homo sapiens
  8vuu-assembly1_B  TM=3.217E-01  e=6.892E-01  Homo sapiens

Radius of gyration: 23.11 Å; Cα contacts (8 Å, |Δi|>4): 458; chains: 1; bounding box: 56×72×61 Å

Solvent-accessible surface area (backbone atoms only — not comparable to full-atom values): 21839 Å² total; per-residue (Å²): 144,84,86,81,85,82,88,80,52,34,64,83,86,84,89,83,90,79,88,88,82,88,83,88,80,86,90,80,86,87,84,88,86,87,82,91,75,82,86,74,76,84,69,80,81,75,83,73,78,72,91,84,67,95,60,85,78,72,72,82,66,96,57,69,82,56,48,19,47,43,43,49,64,52,29,45,44,36,72,69,24,33,99,73,41,59,35,77,44,33,37,31,38,37,32,11,54,69,54,64,36,68,22,54,54,52,38,52,50,50,49,48,68,76,29,74,35,28,43,73,49,73,48,68,72,32,37,69,88,29,34,19,76,53,41,51,64,59,33,69,30,58,48,65,70,62,55,33,42,31,34,45,35,40,64,57,71,50,65,70,38,40,52,48,46,56,50,48,44,59,73,75,42,66,36,32,34,37,39,46,44,60,72,56,52,54,82,81,70,96,71,82,64,82,88,50,65,61,83,81,38,43,69,57,43,41,58,72,46,50,51,57,49,50,22,63,77,71,58,31,9,70,40,63,40,28,63,54,46,53,48,40,27,61,77,70,73,49,61,46,54,79,30,29,72,77,64,72,44,60,31,74,65,28,24,52,51,49,22,60,48,54,47,58,42,74,39,74,59,89,86,56,83,53,85,86,45,61,81,55,60,86,88,78,66,70,66,80,82,34,89,70,29,46,68,60,84,96,43,76,58,65,90,84,86,65,49,70,66,84,89,80,77,61,73,93,59,79,89,69,95,75,91,70,64,58,96,86,34,50,50,91,79,39,90,73,38,68,80,64,60,65,97,61,78,59,94,80,56,69,135